Protein AF-A0A369Y1E0-F1 (afdb_monomer)

Structure (mmCIF, N/CA/C/O backbone):
data_AF-A0A369Y1E0-F1
#
_entry.id   AF-A0A369Y1E0-F1
#
loop_
_atom_site.group_PDB
_atom_site.id
_atom_site.type_symbol
_atom_site.label_atom_id
_atom_site.label_alt_id
_atom_site.label_comp_id
_atom_site.label_asym_id
_atom_site.label_entity_id
_atom_site.label_seq_id
_atom_site.pdbx_PDB_ins_code
_atom_site.Cartn_x
_atom_site.Cartn_y
_atom_site.Cartn_z
_atom_site.occupancy
_atom_site.B_iso_or_equiv
_atom_site.auth_seq_id
_atom_site.auth_comp_id
_atom_site.auth_asym_id
_atom_site.auth_atom_id
_atom_site.pdbx_PDB_model_num
ATOM 1 N N . MET A 1 1 ? 5.685 -3.903 4.357 1.00 77.38 1 MET A N 1
ATOM 2 C CA . MET A 1 1 ? 6.477 -2.692 3.995 1.00 77.38 1 MET A CA 1
ATOM 3 C C . MET A 1 1 ? 5.999 -2.152 2.634 1.00 77.38 1 MET A C 1
ATOM 5 O O . MET A 1 1 ? 5.029 -2.660 2.101 1.00 77.38 1 MET A O 1
ATOM 9 N N . LEU A 1 2 ? 6.534 -1.070 2.059 1.00 87.00 2 LEU A N 1
ATOM 10 C CA . LEU A 1 2 ? 6.282 -0.748 0.638 1.00 87.00 2 LEU A CA 1
ATOM 11 C C . LEU A 1 2 ? 7.609 -0.784 -0.111 1.00 87.00 2 LEU A C 1
ATOM 13 O O . LEU A 1 2 ? 8.541 -0.083 0.277 1.00 87.00 2 LEU A O 1
ATOM 17 N N . TYR A 1 3 ? 7.697 -1.575 -1.177 1.00 92.69 3 TYR A N 1
ATOM 18 C CA . TYR A 1 3 ?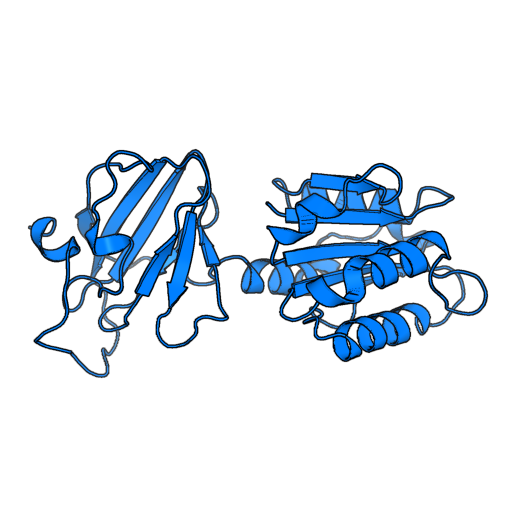 8.912 -1.681 -1.984 1.00 92.69 3 TYR A CA 1
ATOM 19 C C . TYR A 1 3 ? 8.740 -0.987 -3.331 1.00 92.69 3 TYR A C 1
ATOM 21 O O . TYR A 1 3 ? 7.753 -1.197 -4.031 1.00 92.69 3 TYR A O 1
ATOM 29 N N . ILE A 1 4 ? 9.731 -0.175 -3.694 1.00 95.50 4 ILE A N 1
ATOM 30 C CA . ILE A 1 4 ? 9.917 0.400 -5.025 1.00 95.50 4 ILE A CA 1
ATOM 31 C C . ILE A 1 4 ? 11.126 -0.308 -5.637 1.00 95.50 4 ILE A C 1
ATOM 33 O O . ILE A 1 4 ? 12.278 0.061 -5.388 1.00 95.50 4 ILE A O 1
ATOM 37 N N . LEU A 1 5 ? 10.861 -1.351 -6.413 1.00 97.19 5 LEU A N 1
ATOM 38 C CA . LEU A 1 5 ? 11.886 -2.113 -7.111 1.00 97.19 5 LEU A CA 1
ATOM 39 C C . LEU A 1 5 ? 12.050 -1.591 -8.527 1.00 97.19 5 LEU A C 1
ATOM 41 O O . LEU A 1 5 ? 11.070 -1.255 -9.186 1.00 97.19 5 LEU A O 1
ATOM 45 N N . TYR A 1 6 ? 13.280 -1.521 -9.020 1.00 98.00 6 TYR A N 1
ATOM 46 C CA . TYR A 1 6 ? 13.513 -1.044 -10.376 1.00 98.00 6 TYR A CA 1
ATOM 47 C C . TYR A 1 6 ? 14.698 -1.726 -11.055 1.00 98.00 6 TYR A C 1
ATOM 49 O O . TYR A 1 6 ? 15.592 -2.262 -10.403 1.00 98.00 6 TYR A O 1
ATOM 57 N N . TYR A 1 7 ? 14.724 -1.636 -12.381 1.00 97.75 7 TYR A N 1
ATOM 58 C CA . TYR A 1 7 ? 15.916 -1.850 -13.189 1.00 97.75 7 TYR A CA 1
ATOM 59 C C . TYR A 1 7 ? 16.274 -0.576 -13.958 1.00 97.75 7 TYR A C 1
ATOM 61 O O . TYR A 1 7 ? 15.406 0.194 -14.383 1.00 97.75 7 TYR A O 1
ATOM 69 N N . THR A 1 8 ? 17.572 -0.330 -14.120 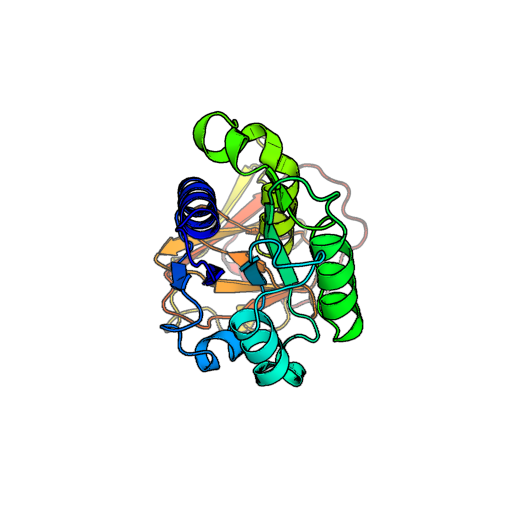1.00 96.31 8 THR A N 1
ATOM 70 C CA . THR A 1 8 ? 18.094 0.800 -14.887 1.00 96.31 8 THR A CA 1
ATOM 71 C C . THR A 1 8 ? 19.491 0.476 -15.403 1.00 96.31 8 THR A C 1
ATOM 73 O O . THR A 1 8 ? 20.300 -0.095 -14.677 1.00 96.31 8 THR A O 1
ATOM 76 N N . GLU A 1 9 ? 19.806 0.926 -16.615 1.00 91.88 9 GLU A N 1
ATOM 77 C CA . GLU A 1 9 ? 21.186 0.936 -17.120 1.00 91.88 9 GLU A CA 1
ATOM 78 C C . GLU A 1 9 ? 21.842 2.312 -16.951 1.00 91.88 9 GLU A C 1
ATOM 80 O O . GLU A 1 9 ? 22.990 2.426 -16.532 1.00 91.88 9 GLU A O 1
ATOM 85 N N . THR A 1 10 ? 21.111 3.390 -17.261 1.00 91.62 10 THR A N 1
ATOM 86 C CA . THR A 1 10 ? 21.661 4.760 -17.320 1.00 91.62 10 THR A CA 1
ATOM 87 C C . THR A 1 10 ? 21.208 5.657 -16.161 1.00 91.62 10 THR A C 1
ATOM 89 O O . THR A 1 10 ? 21.382 6.878 -16.206 1.00 91.62 10 THR A O 1
ATOM 92 N N . GLY A 1 11 ? 20.555 5.082 -15.148 1.00 93.88 11 GLY A N 1
ATOM 93 C CA . GLY A 1 11 ? 20.116 5.788 -13.936 1.00 93.88 11 GLY A CA 1
ATOM 94 C C . GLY A 1 11 ? 18.813 6.595 -14.054 1.00 93.88 11 GLY A C 1
ATOM 95 O O . GLY A 1 11 ? 18.401 7.218 -13.085 1.00 93.88 11 GLY A O 1
ATOM 96 N N . ASN A 1 12 ? 18.124 6.605 -15.199 1.00 93.25 12 ASN A N 1
ATOM 97 C CA . ASN A 1 12 ? 16.895 7.404 -15.350 1.00 93.25 12 ASN A CA 1
ATOM 98 C C . ASN A 1 12 ? 15.734 6.856 -14.511 1.00 93.25 12 ASN A C 1
ATOM 100 O O . ASN A 1 12 ? 15.125 7.603 -13.748 1.00 93.25 12 ASN A O 1
ATOM 104 N N . THR A 1 13 ? 15.468 5.552 -14.600 1.00 95.00 13 THR A N 1
ATOM 105 C CA . THR A 1 13 ? 14.429 4.892 -13.797 1.00 95.00 13 THR A CA 1
ATOM 106 C C . THR A 1 13 ? 14.752 4.949 -12.303 1.00 95.00 13 THR A C 1
ATOM 108 O O . THR A 1 13 ? 13.860 5.191 -11.499 1.00 95.00 13 THR A O 1
ATOM 111 N N . GLU A 1 14 ? 16.026 4.831 -11.920 1.00 96.25 14 GLU A N 1
ATOM 112 C CA . GLU A 1 14 ? 16.465 5.009 -10.526 1.00 96.25 14 GLU A CA 1
ATOM 113 C C . GLU A 1 14 ? 16.135 6.404 -9.989 1.00 96.25 14 GLU A C 1
ATOM 115 O O . GLU A 1 14 ? 15.566 6.528 -8.907 1.00 96.25 14 GLU A O 1
ATOM 120 N N . ARG A 1 15 ? 16.434 7.465 -10.751 1.00 93.94 15 ARG A N 1
ATOM 121 C CA . ARG A 1 15 ? 16.072 8.836 -10.355 1.00 93.94 15 ARG A CA 1
ATOM 122 C C . ARG A 1 15 ? 14.572 8.966 -10.122 1.00 93.94 15 ARG A C 1
ATOM 124 O O . ARG A 1 15 ? 14.163 9.582 -9.142 1.00 93.94 15 ARG A O 1
ATOM 131 N N . VAL A 1 16 ? 13.752 8.362 -10.983 1.00 93.12 16 VAL A N 1
ATOM 132 C CA . VAL A 1 16 ? 12.300 8.319 -10.776 1.00 93.12 16 VAL A CA 1
ATOM 133 C C . VAL A 1 16 ? 11.947 7.564 -9.491 1.00 93.12 16 VAL A C 1
ATOM 135 O O . VAL A 1 16 ? 11.171 8.083 -8.696 1.00 93.12 16 VAL A O 1
ATOM 138 N N . ALA A 1 17 ? 12.535 6.390 -9.246 1.00 94.50 17 ALA A N 1
ATOM 139 C CA . ALA A 1 17 ? 12.295 5.597 -8.038 1.00 94.50 17 ALA A CA 1
ATOM 140 C C . ALA A 1 17 ? 12.586 6.400 -6.758 1.00 94.50 17 ALA A C 1
ATOM 142 O O . ALA A 1 17 ? 11.788 6.414 -5.820 1.00 94.50 17 ALA A O 1
ATOM 143 N N . LEU A 1 18 ? 13.707 7.127 -6.743 1.00 92.44 18 LEU A N 1
ATOM 144 C CA . LEU A 1 18 ? 14.094 7.996 -5.632 1.00 92.44 18 LEU A CA 1
ATOM 145 C C . LEU A 1 18 ? 13.118 9.164 -5.449 1.00 92.44 18 LEU A C 1
ATOM 147 O O . LEU A 1 18 ? 12.751 9.470 -4.318 1.00 92.44 18 LEU A O 1
ATOM 151 N N . LYS A 1 19 ? 12.626 9.760 -6.540 1.00 89.50 19 LYS A N 1
ATOM 152 C CA . LYS A 1 19 ? 11.570 10.780 -6.481 1.00 89.50 19 LYS A CA 1
ATOM 153 C C . LYS A 1 19 ? 10.265 10.221 -5.901 1.00 89.50 19 LYS A C 1
ATOM 155 O O . LYS A 1 19 ? 9.658 10.846 -5.036 1.00 89.50 19 LYS A O 1
ATOM 160 N N . LEU A 1 20 ? 9.843 9.022 -6.310 1.00 89.81 20 LEU A N 1
ATOM 161 C CA . LEU A 1 20 ? 8.664 8.364 -5.728 1.00 89.81 20 LEU A CA 1
ATOM 162 C C . LEU A 1 20 ? 8.843 8.130 -4.216 1.00 89.81 20 LEU A C 1
ATOM 164 O O . LEU A 1 20 ? 7.921 8.398 -3.444 1.00 89.81 20 LEU A O 1
ATOM 168 N N . LYS A 1 21 ? 10.043 7.726 -3.776 1.00 90.06 21 LYS A N 1
ATOM 169 C CA . LYS A 1 21 ? 10.388 7.555 -2.354 1.00 90.06 21 LYS A CA 1
ATOM 170 C C . LYS A 1 21 ? 10.266 8.841 -1.537 1.00 90.06 21 LYS A C 1
ATOM 172 O O . LYS A 1 21 ? 9.841 8.786 -0.388 1.00 90.06 21 LYS A O 1
ATOM 177 N N . GLU A 1 22 ? 10.606 10.004 -2.096 1.00 86.88 22 GLU A N 1
ATOM 178 C CA . GLU A 1 22 ? 10.450 11.283 -1.381 1.00 86.88 22 GLU A CA 1
ATOM 179 C C . GLU A 1 22 ? 8.993 11.531 -0.958 1.00 86.88 22 GLU A C 1
ATOM 181 O O . GLU A 1 22 ? 8.735 12.090 0.115 1.00 86.88 22 GLU A O 1
ATOM 186 N N . ARG A 1 23 ? 8.034 11.076 -1.776 1.00 83.12 23 ARG A N 1
ATOM 187 C CA . ARG A 1 23 ? 6.605 11.139 -1.459 1.00 83.12 23 ARG A CA 1
ATOM 188 C C . ARG A 1 23 ? 6.166 9.988 -0.556 1.00 83.12 23 ARG A C 1
ATOM 190 O O . ARG A 1 23 ? 5.440 10.224 0.410 1.00 83.12 23 ARG A O 1
ATOM 197 N N . LEU A 1 24 ? 6.632 8.779 -0.854 1.00 84.62 24 LEU A N 1
ATOM 198 C CA . LEU A 1 24 ? 6.352 7.533 -0.142 1.00 84.62 24 LEU A CA 1
ATOM 199 C C . LEU A 1 24 ? 7.440 7.280 0.908 1.00 84.62 24 LEU A C 1
ATOM 201 O O . LEU A 1 24 ? 8.206 6.331 0.801 1.00 84.62 24 LEU A O 1
ATOM 205 N N . LYS A 1 25 ? 7.551 8.169 1.901 1.00 74.69 25 LYS A N 1
ATOM 206 C CA . LYS A 1 25 ? 8.715 8.277 2.807 1.00 74.69 25 LYS A CA 1
ATOM 207 C C . LYS A 1 25 ? 9.170 6.972 3.474 1.00 74.69 25 LYS A C 1
ATOM 209 O O . LYS A 1 25 ? 10.341 6.857 3.826 1.00 74.69 25 LYS A O 1
ATOM 214 N N . THR A 1 26 ? 8.256 6.031 3.688 1.00 79.56 26 THR A N 1
ATOM 215 C CA . THR A 1 26 ? 8.511 4.728 4.319 1.00 79.56 26 THR A CA 1
ATOM 216 C C . THR A 1 26 ? 8.917 3.642 3.323 1.00 79.56 26 THR A C 1
ATOM 218 O O . THR A 1 26 ? 9.299 2.559 3.745 1.00 79.56 26 THR A O 1
ATOM 221 N N . ALA A 1 27 ? 8.879 3.913 2.018 1.00 88.25 27 ALA A N 1
ATOM 222 C CA . ALA A 1 27 ? 9.183 2.925 1.000 1.00 88.25 27 ALA A CA 1
ATOM 223 C C . ALA A 1 27 ? 10.679 2.588 0.931 1.00 88.25 27 ALA A C 1
ATOM 225 O O . ALA A 1 27 ? 11.561 3.458 0.983 1.00 88.25 27 ALA A O 1
ATOM 226 N N . VAL A 1 28 ? 10.964 1.305 0.737 1.00 91.81 28 VAL A N 1
ATOM 227 C CA . VAL A 1 28 ? 12.302 0.783 0.471 1.00 91.81 28 VAL A CA 1
ATOM 228 C C . VAL A 1 28 ? 12.524 0.781 -1.037 1.00 91.81 28 VAL A C 1
ATOM 230 O O . VAL A 1 28 ? 11.754 0.193 -1.786 1.00 91.81 28 VAL A O 1
ATOM 233 N N . VAL A 1 29 ? 13.586 1.449 -1.488 1.00 96.12 29 VAL A N 1
ATOM 234 C CA . VAL A 1 29 ? 13.986 1.474 -2.902 1.00 96.12 29 VAL A CA 1
ATOM 235 C C . VAL A 1 29 ? 15.144 0.507 -3.094 1.00 96.12 29 VAL A C 1
ATOM 237 O O . VAL A 1 29 ? 16.141 0.628 -2.382 1.00 96.12 29 VAL A O 1
ATOM 240 N N . ALA A 1 30 ? 15.032 -0.403 -4.059 1.00 97.00 30 ALA A N 1
ATOM 241 C CA . ALA A 1 30 ? 16.094 -1.350 -4.390 1.00 97.00 30 ALA A CA 1
ATOM 242 C C . ALA A 1 30 ? 16.154 -1.638 -5.896 1.00 97.00 30 ALA A C 1
ATOM 244 O O . ALA A 1 30 ? 15.140 -1.602 -6.594 1.00 97.00 30 ALA A O 1
ATOM 245 N N . ASN A 1 31 ? 17.355 -1.932 -6.393 1.00 97.50 31 ASN A N 1
ATOM 246 C CA . ASN A 1 31 ? 17.519 -2.481 -7.732 1.00 97.50 31 ASN A CA 1
ATOM 247 C C . ASN A 1 31 ? 17.183 -3.979 -7.700 1.00 97.50 31 ASN A C 1
ATOM 249 O O . ASN A 1 31 ? 17.622 -4.675 -6.786 1.00 97.50 31 ASN A O 1
ATOM 253 N N . ILE A 1 32 ? 16.442 -4.484 -8.690 1.00 96.44 32 ILE A N 1
ATOM 254 C CA . ILE A 1 32 ? 16.038 -5.901 -8.747 1.00 96.44 32 ILE A CA 1
ATOM 255 C C . ILE A 1 32 ? 17.225 -6.876 -8.754 1.00 96.44 32 ILE A C 1
ATOM 257 O O . ILE A 1 32 ? 17.080 -8.008 -8.305 1.00 96.44 32 ILE A O 1
ATOM 261 N N . ASN A 1 33 ? 18.397 -6.449 -9.235 1.00 94.44 33 ASN A N 1
ATOM 262 C CA . ASN A 1 33 ? 19.596 -7.290 -9.268 1.00 94.44 33 ASN A CA 1
ATOM 263 C C . ASN A 1 33 ? 20.214 -7.509 -7.882 1.00 94.44 33 ASN A C 1
ATOM 265 O O . ASN A 1 33 ? 20.904 -8.506 -7.677 1.00 94.44 33 ASN A O 1
ATOM 269 N N . ASP A 1 34 ? 19.952 -6.598 -6.947 1.00 92.62 34 ASP A N 1
ATOM 270 C CA . ASP A 1 34 ? 20.499 -6.614 -5.589 1.00 92.62 34 ASP A CA 1
ATOM 271 C C . ASP A 1 34 ? 19.421 -6.953 -4.542 1.00 92.62 34 ASP A C 1
ATOM 273 O O . ASP A 1 34 ? 19.647 -6.807 -3.340 1.00 92.62 34 ASP A O 1
ATOM 277 N N . PHE A 1 35 ? 18.231 -7.370 -4.988 1.00 91.75 35 PHE A N 1
ATOM 278 C CA . PHE A 1 35 ? 17.069 -7.604 -4.138 1.00 91.75 35 PHE A CA 1
ATOM 279 C C . PHE A 1 35 ? 16.771 -9.098 -3.984 1.00 91.75 35 PHE A C 1
ATOM 281 O O . PHE A 1 35 ? 16.737 -9.844 -4.964 1.00 91.75 35 PHE A O 1
ATOM 288 N N . ASP A 1 36 ? 16.510 -9.526 -2.750 1.00 90.56 36 ASP A N 1
ATOM 289 C CA . ASP A 1 36 ? 16.041 -10.879 -2.465 1.00 90.56 36 ASP A CA 1
ATOM 290 C C . ASP A 1 36 ? 14.531 -10.974 -2.718 1.00 90.56 36 ASP A C 1
ATOM 292 O O . ASP A 1 36 ? 13.721 -10.473 -1.937 1.00 90.56 36 ASP A O 1
ATOM 296 N N . SER A 1 37 ? 14.149 -11.609 -3.829 1.00 86.50 37 SER A N 1
ATOM 297 C CA . SER A 1 37 ? 12.748 -11.742 -4.234 1.00 86.50 37 SER A CA 1
ATOM 298 C C . SER A 1 37 ? 11.896 -12.534 -3.244 1.00 86.50 37 SER A C 1
ATOM 300 O O . SER A 1 37 ? 10.682 -12.364 -3.262 1.00 86.50 37 SER A O 1
ATOM 302 N N . ASP A 1 38 ? 12.491 -13.356 -2.368 1.00 87.25 38 ASP A N 1
ATOM 303 C CA . ASP A 1 38 ? 11.725 -14.104 -1.364 1.00 87.25 38 ASP A CA 1
ATOM 304 C C . ASP A 1 38 ? 10.989 -13.181 -0.378 1.00 87.25 38 ASP A C 1
ATOM 306 O O . ASP A 1 38 ? 9.948 -13.567 0.152 1.00 87.25 38 ASP A O 1
ATOM 310 N N . ILE A 1 39 ? 11.461 -11.941 -0.197 1.00 86.12 39 ILE A N 1
ATOM 311 C CA . ILE A 1 39 ? 10.797 -10.914 0.623 1.00 86.12 39 ILE A CA 1
ATOM 312 C C . ILE A 1 39 ? 9.400 -10.569 0.075 1.00 86.12 39 ILE A C 1
ATOM 314 O O . ILE A 1 39 ? 8.507 -10.197 0.830 1.00 86.12 39 ILE A O 1
ATOM 318 N N . LEU A 1 40 ? 9.167 -10.718 -1.235 1.00 85.25 40 LEU A N 1
ATOM 319 C CA . LEU A 1 40 ? 7.899 -10.327 -1.866 1.00 85.25 40 LEU A CA 1
ATOM 320 C C . LEU A 1 40 ? 6.722 -11.222 -1.489 1.00 85.25 40 LEU A C 1
ATOM 322 O O . LEU A 1 40 ? 5.571 -10.820 -1.667 1.00 85.25 40 LEU A O 1
ATOM 326 N N . LYS A 1 41 ? 6.979 -12.405 -0.929 1.00 83.56 41 LYS A N 1
ATOM 327 C CA . LYS A 1 41 ? 5.936 -13.318 -0.441 1.00 83.56 41 LYS A CA 1
ATOM 328 C C . LYS A 1 41 ? 5.069 -12.691 0.645 1.00 83.56 41 LYS A C 1
ATOM 330 O O . LYS A 1 41 ? 3.899 -13.036 0.744 1.00 83.56 41 LYS A O 1
ATOM 335 N N . GLU A 1 42 ? 5.634 -11.763 1.409 1.00 82.12 42 GLU A N 1
ATOM 336 C CA . GLU A 1 42 ? 4.979 -11.094 2.537 1.00 82.12 42 GLU A CA 1
ATOM 337 C C . GLU A 1 42 ? 4.365 -9.740 2.145 1.00 82.12 42 GLU A C 1
ATOM 339 O O . GLU A 1 42 ? 3.801 -9.048 2.985 1.00 82.12 42 GLU A O 1
ATOM 344 N N . GLU A 1 43 ? 4.481 -9.334 0.875 1.00 84.88 43 GLU A N 1
ATOM 345 C CA . GLU A 1 43 ? 4.139 -7.979 0.440 1.00 84.88 43 GLU A CA 1
ATOM 346 C C . GLU A 1 43 ? 3.021 -7.963 -0.599 1.00 84.88 43 GLU A C 1
ATOM 348 O O . GLU A 1 43 ? 3.221 -8.317 -1.763 1.00 84.88 43 GLU A O 1
ATOM 353 N N . ASP A 1 44 ? 1.844 -7.486 -0.206 1.00 85.25 44 ASP A N 1
ATOM 354 C CA . ASP A 1 44 ? 0.669 -7.434 -1.085 1.00 85.25 44 ASP A CA 1
ATOM 355 C C . ASP A 1 44 ? 0.687 -6.258 -2.065 1.00 85.25 44 ASP A C 1
ATOM 357 O O . ASP A 1 44 ? -0.019 -6.272 -3.068 1.00 85.25 44 ASP A O 1
ATOM 361 N N . THR A 1 45 ? 1.486 -5.222 -1.794 1.00 88.81 45 THR A N 1
ATOM 362 C CA . THR A 1 45 ? 1.579 -4.019 -2.634 1.00 88.81 45 THR A CA 1
ATOM 363 C C . THR A 1 45 ? 3.026 -3.696 -2.966 1.00 88.81 45 THR A C 1
ATOM 365 O O . THR A 1 45 ? 3.846 -3.490 -2.069 1.00 88.81 45 THR A O 1
ATOM 368 N N . LEU A 1 46 ? 3.327 -3.587 -4.259 1.00 92.25 46 LEU A N 1
ATOM 369 C CA . LEU A 1 46 ? 4.669 -3.330 -4.776 1.00 92.25 46 LEU A CA 1
ATOM 370 C C . LEU A 1 46 ? 4.641 -2.247 -5.851 1.00 92.25 46 LEU A C 1
ATOM 372 O O . LEU A 1 46 ? 3.653 -2.063 -6.555 1.00 92.25 46 LEU A O 1
ATOM 376 N N . ILE A 1 47 ? 5.756 -1.543 -6.010 1.00 95.44 47 ILE A N 1
ATOM 377 C CA . ILE A 1 47 ? 5.979 -0.624 -7.122 1.00 95.44 47 ILE A CA 1
ATOM 378 C C . ILE A 1 47 ? 7.153 -1.156 -7.947 1.00 95.44 47 ILE A C 1
ATOM 380 O O . ILE A 1 47 ? 8.233 -1.369 -7.399 1.00 95.44 47 ILE A O 1
ATOM 384 N N . LEU A 1 48 ? 6.963 -1.349 -9.255 1.00 97.06 48 LEU A N 1
ATOM 385 C CA . LEU A 1 48 ? 7.981 -1.855 -10.178 1.00 97.06 48 LEU A CA 1
ATOM 386 C C . LEU A 1 48 ? 8.341 -0.817 -11.244 1.00 97.06 48 LEU A C 1
ATOM 388 O O . LEU A 1 48 ? 7.471 -0.204 -11.861 1.00 97.06 48 LEU A O 1
ATOM 392 N N . GLY A 1 49 ? 9.640 -0.649 -11.478 1.00 97.69 49 GLY A N 1
ATOM 393 C CA . GLY A 1 49 ? 10.203 0.362 -12.363 1.00 97.69 49 GLY A CA 1
ATOM 394 C C . GLY A 1 49 ? 11.061 -0.209 -13.481 1.00 97.69 49 GLY A C 1
ATOM 395 O O . GLY A 1 49 ? 12.100 -0.801 -13.202 1.00 97.69 49 GLY A O 1
ATOM 396 N N . CYS A 1 50 ? 10.715 0.036 -14.743 1.00 97.69 50 CYS A N 1
ATOM 397 C CA . CYS A 1 50 ? 11.586 -0.303 -15.873 1.00 97.69 50 CYS A CA 1
ATOM 398 C C . CYS A 1 50 ? 11.434 0.698 -17.021 1.00 97.69 50 CYS A C 1
ATOM 400 O O . CYS A 1 50 ? 10.335 1.163 -17.320 1.00 97.69 50 CYS A O 1
ATOM 402 N N . ALA A 1 51 ? 12.554 1.069 -17.644 1.00 96.31 51 ALA A N 1
ATOM 403 C CA . ALA A 1 51 ? 12.531 1.920 -18.829 1.00 96.31 51 ALA A CA 1
ATOM 404 C C . ALA A 1 51 ? 12.023 1.151 -20.058 1.00 96.31 51 ALA A C 1
ATOM 406 O O . ALA A 1 51 ? 12.034 -0.075 -20.069 1.00 96.31 51 ALA A O 1
ATOM 407 N N . ALA A 1 52 ? 11.628 1.881 -21.100 1.00 95.88 52 ALA A N 1
ATOM 408 C CA . ALA A 1 52 ? 11.422 1.295 -22.420 1.00 95.88 52 ALA A CA 1
ATOM 409 C C . ALA A 1 52 ? 12.775 0.902 -23.038 1.00 95.88 52 ALA A C 1
ATOM 411 O O . ALA A 1 52 ? 13.686 1.736 -23.107 1.00 95.88 52 ALA A O 1
ATOM 412 N N . TYR A 1 53 ? 12.889 -0.333 -23.519 1.00 91.88 53 TYR A N 1
ATOM 413 C CA . TYR A 1 53 ? 14.059 -0.857 -24.221 1.00 91.88 53 TYR A CA 1
ATOM 414 C C . TYR A 1 53 ? 13.715 -1.213 -25.665 1.00 91.88 53 TYR A C 1
ATOM 416 O O . TYR A 1 53 ? 12.631 -1.713 -25.952 1.00 91.88 53 TYR A O 1
ATOM 424 N N . GLY A 1 54 ? 14.666 -0.966 -26.573 1.00 87.94 54 GLY A N 1
ATOM 425 C CA . GLY A 1 54 ? 14.566 -1.377 -27.973 1.00 87.94 54 GLY A CA 1
ATOM 426 C C . GLY A 1 54 ? 13.278 -0.903 -28.649 1.00 87.94 54 GLY A C 1
ATOM 427 O O . GLY A 1 54 ? 13.068 0.299 -28.806 1.00 87.94 54 GLY A O 1
ATOM 428 N N . ASP A 1 55 ? 12.452 -1.867 -29.056 1.00 90.50 55 ASP A N 1
ATOM 429 C CA . ASP A 1 55 ? 11.186 -1.669 -29.771 1.00 90.50 55 ASP A CA 1
ATOM 430 C C . ASP A 1 55 ? 9.976 -1.748 -28.819 1.00 90.50 55 ASP A C 1
ATOM 432 O O . ASP A 1 55 ? 9.075 -2.578 -28.973 1.00 90.50 55 ASP A O 1
ATOM 436 N N . GLU A 1 56 ? 9.977 -0.876 -27.804 1.00 93.62 56 GLU A N 1
ATOM 437 C CA . GLU A 1 56 ? 8.908 -0.783 -26.798 1.00 93.62 56 GLU A CA 1
ATOM 438 C C . GLU A 1 56 ? 8.737 -2.081 -25.979 1.00 93.62 56 GLU A C 1
ATOM 440 O O . GLU A 1 56 ? 7.636 -2.627 -25.842 1.00 93.62 56 GLU A O 1
ATOM 445 N N . GLU A 1 57 ? 9.847 -2.575 -25.421 1.00 94.56 57 GLU A N 1
ATOM 446 C CA . GLU A 1 57 ? 9.919 -3.775 -24.575 1.00 94.56 57 GLU A CA 1
ATOM 447 C C . GLU A 1 57 ? 10.497 -3.472 -23.179 1.00 94.56 57 GLU A C 1
ATOM 449 O O . GLU A 1 57 ? 11.039 -2.390 -22.926 1.00 94.56 57 GLU A O 1
ATOM 454 N N . LEU A 1 58 ? 10.376 -4.430 -22.255 1.00 95.75 58 LEU A N 1
ATOM 455 C CA . LEU A 1 58 ? 11.085 -4.403 -20.973 1.00 95.75 58 LEU A CA 1
ATOM 456 C C . LEU A 1 58 ? 12.546 -4.833 -21.147 1.00 95.75 58 LEU A C 1
ATOM 458 O O . LEU A 1 58 ? 12.915 -5.486 -22.122 1.00 95.75 58 LEU A O 1
ATOM 462 N N . SER A 1 59 ? 13.389 -4.505 -20.167 1.00 95.50 59 SER A N 1
ATOM 463 C CA . SER A 1 59 ? 14.718 -5.111 -20.089 1.00 95.50 59 SER A CA 1
ATOM 464 C C . SER A 1 59 ? 14.627 -6.611 -19.813 1.00 95.50 59 SER A C 1
ATOM 466 O O . SER A 1 59 ? 13.719 -7.078 -19.120 1.00 95.50 59 SER A O 1
ATOM 468 N N . ALA A 1 60 ? 15.623 -7.363 -20.283 1.00 95.12 60 ALA A N 1
ATOM 469 C CA . ALA A 1 60 ? 15.715 -8.797 -20.028 1.00 95.12 60 ALA A CA 1
ATOM 470 C C . ALA A 1 60 ? 15.754 -9.115 -18.522 1.00 95.12 60 ALA A C 1
ATOM 472 O O . ALA A 1 60 ? 15.186 -10.107 -18.078 1.00 95.12 60 ALA A O 1
ATOM 473 N N . GLU A 1 61 ? 16.391 -8.267 -17.718 1.00 95.69 61 GLU A N 1
ATOM 474 C CA . GLU A 1 61 ? 16.472 -8.412 -16.268 1.00 95.69 61 GLU A CA 1
ATOM 475 C C . GLU A 1 61 ? 15.105 -8.263 -15.605 1.00 95.69 61 GLU A C 1
ATOM 477 O O . GLU A 1 61 ? 14.771 -9.056 -14.725 1.00 95.69 61 GLU A O 1
ATOM 482 N N . MET A 1 62 ? 14.298 -7.290 -16.044 1.00 96.12 62 MET A N 1
ATOM 483 C CA . MET A 1 62 ? 12.943 -7.115 -15.525 1.00 96.12 62 MET A CA 1
ATOM 484 C C . MET A 1 62 ? 12.029 -8.259 -15.969 1.00 96.12 62 MET A C 1
ATOM 486 O O . MET A 1 62 ? 11.268 -8.773 -15.154 1.00 96.12 62 MET A O 1
ATOM 490 N N . GLU A 1 63 ? 12.141 -8.708 -17.221 1.00 94.75 63 GLU A N 1
ATOM 491 C CA . GLU A 1 63 ? 11.411 -9.883 -17.715 1.00 94.75 63 GLU A CA 1
ATOM 492 C C . GLU A 1 63 ? 11.717 -11.122 -16.864 1.00 94.75 63 GLU A C 1
ATOM 494 O O . GLU A 1 63 ? 10.806 -11.760 -16.339 1.00 94.75 63 GLU A O 1
ATOM 499 N N . ILE A 1 64 ? 13.004 -11.410 -16.633 1.00 92.88 64 ILE A N 1
ATOM 500 C CA . ILE A 1 64 ? 13.445 -12.533 -15.795 1.00 92.88 64 ILE A CA 1
ATOM 501 C C . ILE A 1 64 ? 12.931 -12.387 -14.361 1.00 92.88 64 ILE A C 1
ATOM 503 O O . ILE A 1 64 ? 12.546 -13.381 -13.747 1.00 92.88 64 ILE A O 1
ATOM 507 N N . PHE A 1 65 ? 12.951 -11.177 -13.803 1.00 93.19 65 PHE A N 1
ATOM 508 C CA . PHE A 1 65 ? 12.460 -10.925 -12.452 1.00 93.19 65 PHE A CA 1
ATOM 509 C C . PHE A 1 65 ? 10.956 -11.200 -12.331 1.00 93.19 65 PHE A C 1
ATOM 511 O O . PHE A 1 65 ? 10.542 -11.909 -11.416 1.00 93.19 65 PHE A O 1
ATOM 518 N N . VAL A 1 66 ? 10.151 -10.720 -13.283 1.00 92.06 66 VAL A N 1
ATOM 519 C CA . VAL A 1 66 ? 8.704 -10.981 -13.326 1.00 92.06 66 VAL A CA 1
ATOM 520 C C . VAL A 1 66 ? 8.418 -12.473 -13.493 1.00 92.06 66 VAL A C 1
ATOM 522 O O . VAL A 1 66 ? 7.625 -13.038 -12.738 1.00 92.06 66 VAL A O 1
ATOM 525 N N . ASP A 1 67 ? 9.102 -13.132 -14.429 1.00 89.00 67 ASP A N 1
ATOM 526 C CA . ASP A 1 67 ? 8.868 -14.541 -14.752 1.00 89.00 67 ASP A CA 1
ATOM 527 C C . ASP A 1 67 ? 9.278 -15.484 -13.610 1.00 89.00 67 ASP A C 1
ATOM 529 O O . ASP A 1 67 ? 8.618 -16.499 -13.374 1.00 89.00 67 ASP A O 1
ATOM 533 N N . LYS A 1 68 ? 10.332 -15.147 -12.852 1.00 83.00 68 LYS A N 1
ATOM 534 C CA . LYS A 1 68 ? 10.746 -15.907 -11.658 1.00 83.00 68 LYS A CA 1
ATOM 535 C C . LYS A 1 68 ? 9.659 -15.966 -10.584 1.00 83.00 68 LYS A C 1
ATOM 537 O O . LYS A 1 68 ? 9.613 -16.936 -9.833 1.00 83.00 68 LYS A O 1
ATOM 542 N N . ILE A 1 69 ? 8.799 -14.952 -10.524 1.00 75.69 69 ILE A N 1
ATOM 543 C CA . ILE A 1 69 ? 7.837 -14.722 -9.439 1.00 75.69 69 ILE A CA 1
ATOM 544 C C . ILE A 1 69 ? 6.403 -15.048 -9.900 1.00 75.69 69 ILE A C 1
ATOM 546 O O . ILE A 1 69 ? 5.445 -14.800 -9.184 1.00 75.69 69 ILE A O 1
ATOM 550 N N . ASN A 1 70 ? 6.229 -15.661 -11.081 1.00 67.06 70 ASN A N 1
ATOM 551 C CA . ASN A 1 70 ? 4.940 -15.754 -11.782 1.00 67.06 70 ASN A CA 1
ATOM 552 C C . ASN A 1 70 ? 3.732 -16.184 -10.909 1.00 67.06 70 ASN A C 1
ATOM 554 O O . ASN A 1 70 ? 2.630 -15.676 -11.078 1.00 67.06 70 ASN A O 1
ATOM 558 N N . TYR A 1 71 ? 3.930 -17.093 -9.949 1.00 68.69 71 TYR A N 1
ATOM 559 C CA . TYR A 1 71 ? 2.854 -17.587 -9.078 1.00 68.69 71 TYR A CA 1
ATOM 560 C C . TYR A 1 71 ? 2.479 -16.657 -7.918 1.00 68.69 71 TYR A C 1
ATOM 562 O O . TYR A 1 71 ? 1.410 -16.827 -7.338 1.00 68.69 71 TYR A O 1
ATOM 570 N N . GLU A 1 72 ? 3.334 -15.702 -7.565 1.00 78.94 72 GLU A N 1
ATOM 571 C CA . GLU A 1 72 ? 3.122 -14.815 -6.418 1.00 78.94 72 GLU A CA 1
ATOM 572 C C . GLU A 1 72 ? 2.407 -13.521 -6.814 1.00 78.94 72 GLU A C 1
ATOM 574 O O . GLU A 1 72 ? 1.924 -12.817 -5.939 1.00 78.94 72 GLU A O 1
ATOM 579 N N . TRP A 1 73 ? 2.291 -13.197 -8.106 1.00 88.44 73 TRP A N 1
ATOM 580 C CA . TRP A 1 73 ? 1.642 -11.958 -8.555 1.00 88.44 73 TRP A CA 1
ATOM 581 C C . TRP A 1 73 ? 0.126 -11.953 -8.383 1.00 88.44 73 TRP A C 1
ATOM 583 O O . TRP A 1 73 ? -0.469 -10.880 -8.309 1.00 88.44 73 TRP A O 1
ATOM 593 N N . ASN A 1 74 ? -0.501 -13.128 -8.314 1.00 87.06 74 ASN A N 1
ATOM 594 C CA . ASN A 1 74 ? -1.949 -13.229 -8.219 1.00 87.06 74 ASN A CA 1
ATOM 595 C C . ASN A 1 74 ? -2.466 -12.557 -6.939 1.00 87.06 74 ASN A C 1
ATOM 597 O O . ASN A 1 74 ? -2.083 -12.933 -5.834 1.00 87.06 74 ASN A O 1
ATOM 601 N N . GLY A 1 75 ? -3.342 -11.567 -7.099 1.00 83.81 75 GLY A N 1
ATOM 602 C CA . GLY A 1 75 ? -3.893 -10.773 -6.005 1.00 83.81 75 GLY A CA 1
ATOM 603 C C . GLY A 1 75 ? -2.999 -9.623 -5.534 1.00 83.81 75 GLY A C 1
ATOM 604 O O . GLY A 1 75 ? -3.511 -8.744 -4.844 1.00 83.81 75 GLY A O 1
ATOM 605 N N . LYS A 1 76 ? -1.718 -9.566 -5.938 1.00 88.44 76 LYS A N 1
ATOM 606 C CA . LYS A 1 76 ? -0.830 -8.449 -5.586 1.00 88.44 76 LYS A CA 1
ATOM 607 C C . LYS A 1 76 ? -1.230 -7.178 -6.320 1.00 88.44 76 LYS A C 1
ATOM 609 O O . LYS A 1 76 ? -1.509 -7.186 -7.518 1.00 88.44 76 LYS A O 1
ATOM 614 N N . THR A 1 77 ? -1.161 -6.067 -5.608 1.00 89.88 77 THR A N 1
ATOM 615 C CA . THR A 1 77 ? -1.328 -4.722 -6.147 1.00 89.88 77 THR A CA 1
ATOM 616 C C . THR A 1 77 ? 0.001 -4.186 -6.666 1.00 89.88 77 THR A C 1
ATOM 618 O O . THR A 1 77 ? 1.002 -4.196 -5.944 1.00 89.88 77 THR A O 1
ATOM 621 N N . LEU A 1 78 ? 0.013 -3.655 -7.891 1.00 93.25 78 LEU A N 1
ATOM 622 C CA . LEU A 1 78 ? 1.222 -3.151 -8.539 1.00 93.25 78 LEU A CA 1
ATOM 623 C C . LEU A 1 78 ? 1.096 -1.708 -9.013 1.00 93.25 78 LEU A C 1
ATOM 625 O O . LEU A 1 78 ? 0.262 -1.382 -9.851 1.00 93.25 78 LEU A O 1
ATOM 629 N N . GLY A 1 79 ? 2.018 -0.858 -8.570 1.00 94.94 79 GLY A N 1
ATOM 630 C CA . GLY A 1 79 ? 2.327 0.399 -9.242 1.00 94.94 79 GLY A CA 1
ATOM 631 C C . GLY A 1 79 ? 3.433 0.208 -10.269 1.00 94.94 79 GLY A C 1
ATOM 632 O O . GLY A 1 79 ? 4.576 -0.027 -9.897 1.00 94.94 79 GLY A O 1
ATOM 633 N N . LEU A 1 80 ? 3.135 0.345 -11.558 1.00 96.69 80 LEU A N 1
ATOM 634 C CA . LEU A 1 80 ? 4.169 0.306 -12.596 1.00 96.69 80 LEU A CA 1
ATOM 635 C C . LEU A 1 80 ? 4.664 1.716 -12.922 1.00 96.69 80 LEU A C 1
ATOM 637 O O . LEU A 1 80 ? 3.871 2.655 -12.991 1.00 96.69 80 LEU A O 1
ATOM 641 N N . PHE A 1 81 ? 5.965 1.881 -13.150 1.00 96.06 81 PHE A N 1
ATOM 642 C CA . PHE A 1 81 ? 6.534 3.138 -13.632 1.00 96.06 81 PHE A CA 1
ATOM 643 C C . PHE A 1 81 ? 7.721 2.917 -14.571 1.00 96.06 81 PHE A C 1
ATOM 645 O O . PHE A 1 81 ? 8.369 1.873 -14.568 1.00 96.06 81 PHE A O 1
ATOM 652 N N . GLY A 1 82 ? 8.036 3.913 -15.393 1.00 94.62 82 GLY A N 1
ATOM 653 C CA . GLY A 1 82 ? 9.135 3.783 -16.337 1.00 94.62 82 GLY A CA 1
ATOM 654 C C . GLY A 1 82 ? 9.499 5.071 -17.044 1.00 94.62 82 GLY A C 1
ATOM 655 O O . GLY A 1 82 ? 8.658 5.951 -17.243 1.00 94.62 82 GLY A O 1
ATOM 656 N N . SER A 1 83 ? 10.769 5.170 -17.442 1.00 93.38 83 SER A N 1
ATOM 657 C CA . SER A 1 83 ? 11.236 6.260 -18.299 1.00 93.38 83 SER A CA 1
ATOM 658 C C . SER A 1 83 ? 11.306 5.849 -19.769 1.00 93.38 83 SER A C 1
ATOM 660 O O . SER A 1 83 ? 11.670 4.713 -20.063 1.00 93.38 83 SER A O 1
ATOM 662 N N . TYR A 1 84 ? 11.027 6.772 -20.688 1.00 92.69 84 TYR A N 1
ATOM 663 C CA . TYR A 1 84 ? 11.102 6.514 -22.130 1.00 92.69 84 TYR A CA 1
ATOM 664 C C . TYR A 1 84 ? 11.688 7.673 -22.927 1.00 92.69 84 TYR A C 1
ATOM 666 O O . TYR A 1 84 ? 11.776 8.807 -22.451 1.00 92.69 84 TYR A O 1
ATOM 674 N N . GLY A 1 85 ? 12.141 7.352 -24.140 1.00 89.50 85 GLY A N 1
ATOM 675 C CA . GLY A 1 85 ? 12.736 8.294 -25.082 1.00 89.50 85 GLY A CA 1
ATOM 676 C C . GLY A 1 85 ? 11.739 8.793 -26.127 1.00 89.50 85 GLY A C 1
ATOM 677 O O . GLY A 1 85 ? 10.824 9.548 -25.816 1.00 89.50 85 GLY A O 1
ATOM 678 N N . SER A 1 86 ? 11.972 8.406 -27.382 1.00 86.62 86 SER A N 1
ATOM 679 C CA . SER A 1 86 ? 11.201 8.832 -28.561 1.00 86.62 86 SER A CA 1
ATOM 680 C C . SER A 1 86 ? 10.020 7.926 -28.916 1.00 86.62 86 SER A C 1
ATOM 682 O O . SER A 1 86 ? 9.355 8.184 -29.915 1.00 86.62 86 SER A O 1
ATOM 684 N N . GLY A 1 87 ? 9.817 6.845 -28.166 1.00 88.88 87 GLY A N 1
ATOM 685 C CA . GLY A 1 87 ? 8.713 5.915 -28.371 1.00 88.88 87 GLY A CA 1
ATOM 686 C C . GLY A 1 87 ? 7.373 6.452 -27.874 1.00 88.88 87 GLY A C 1
ATOM 687 O O . GLY A 1 87 ? 7.294 7.563 -27.342 1.00 88.88 87 GLY A O 1
ATOM 688 N N . ASP A 1 88 ? 6.316 5.671 -28.079 1.00 88.50 88 ASP A N 1
ATOM 689 C CA . ASP A 1 88 ? 4.933 6.107 -27.874 1.00 88.50 88 ASP A CA 1
ATOM 690 C C . ASP A 1 88 ? 4.319 5.683 -26.534 1.00 88.50 88 ASP A C 1
ATOM 692 O O . ASP A 1 88 ? 3.256 6.192 -26.181 1.00 88.50 88 ASP A O 1
ATOM 696 N N . GLY A 1 89 ? 4.981 4.821 -25.756 1.00 91.56 89 GLY A N 1
ATOM 697 C CA . GLY A 1 89 ? 4.417 4.347 -24.493 1.00 91.56 89 GLY A CA 1
ATOM 698 C C . GLY A 1 89 ? 3.931 2.909 -24.496 1.00 91.56 89 GLY A C 1
ATOM 699 O O . GLY A 1 89 ? 3.566 2.424 -23.420 1.00 91.56 89 GLY A O 1
ATOM 700 N N . THR A 1 90 ? 3.928 2.245 -25.653 1.00 95.06 90 THR A N 1
ATOM 701 C CA . THR A 1 90 ? 3.397 0.891 -25.833 1.00 95.06 90 THR A CA 1
ATOM 702 C C . THR A 1 90 ? 4.065 -0.132 -24.912 1.00 95.06 90 THR A C 1
ATOM 704 O O . THR A 1 90 ? 3.407 -1.089 -24.498 1.00 95.06 90 THR A O 1
ATOM 707 N N . TRP A 1 91 ? 5.336 0.061 -24.531 1.00 96.69 91 TRP A N 1
ATOM 708 C CA . TRP A 1 91 ? 6.025 -0.852 -23.605 1.00 96.69 91 TRP A CA 1
ATOM 709 C C . TRP A 1 91 ? 5.270 -0.990 -22.275 1.00 96.69 91 TRP A C 1
ATOM 711 O O . TRP A 1 91 ? 5.151 -2.087 -21.730 1.00 96.69 91 TRP A O 1
ATOM 721 N N . MET A 1 92 ? 4.717 0.119 -21.774 1.00 97.06 92 MET A N 1
ATOM 722 C CA . MET A 1 92 ? 3.989 0.142 -20.512 1.00 97.06 92 MET A CA 1
ATOM 723 C C . MET A 1 92 ? 2.614 -0.506 -20.667 1.00 97.06 92 MET A C 1
ATOM 725 O O . MET A 1 92 ? 2.224 -1.270 -19.797 1.00 97.06 92 MET A O 1
ATOM 729 N N . ASP A 1 93 ? 1.910 -0.296 -21.785 1.00 96.62 93 ASP A N 1
ATOM 730 C CA . ASP A 1 93 ? 0.624 -0.969 -22.038 1.00 96.62 93 ASP A CA 1
ATOM 731 C C . ASP A 1 93 ? 0.788 -2.491 -22.111 1.00 96.62 93 ASP A C 1
ATOM 733 O O . ASP A 1 93 ? -0.006 -3.244 -21.545 1.00 96.62 93 ASP A O 1
ATOM 737 N N . ARG A 1 94 ? 1.855 -2.958 -22.772 1.00 96.12 94 ARG A N 1
ATOM 738 C CA . ARG A 1 94 ? 2.204 -4.384 -22.813 1.00 96.12 94 ARG A CA 1
ATOM 739 C C . ARG A 1 94 ? 2.543 -4.914 -21.427 1.00 96.12 94 ARG A C 1
ATOM 741 O O . ARG A 1 94 ? 2.120 -6.018 -21.092 1.00 96.12 94 ARG A O 1
ATOM 748 N N . TRP A 1 95 ? 3.277 -4.142 -20.629 1.00 97.06 95 TRP A N 1
ATOM 749 C CA . TRP A 1 95 ? 3.648 -4.547 -19.279 1.00 97.06 95 TRP A CA 1
ATOM 750 C C . TRP A 1 95 ? 2.436 -4.625 -18.349 1.00 97.06 95 TRP A C 1
ATOM 752 O O . TRP A 1 95 ? 2.252 -5.655 -17.707 1.00 97.06 95 TRP A O 1
ATOM 762 N N . VAL A 1 96 ? 1.571 -3.604 -18.341 1.00 96.56 96 VAL A N 1
ATOM 763 C CA . VAL A 1 96 ? 0.294 -3.605 -17.604 1.00 96.56 96 VAL A CA 1
ATOM 764 C C . VAL A 1 96 ? -0.497 -4.857 -17.964 1.00 96.56 96 VAL A C 1
ATOM 766 O O . VAL A 1 96 ? -0.806 -5.660 -17.088 1.00 96.56 96 VAL A O 1
ATOM 769 N N . LYS A 1 97 ? -0.703 -5.099 -19.266 1.00 95.81 97 LYS A N 1
ATOM 770 C CA . LYS A 1 97 ? -1.425 -6.282 -19.733 1.00 95.81 97 LYS A CA 1
ATOM 771 C C . LYS A 1 97 ? -0.770 -7.586 -19.262 1.00 95.81 97 LYS A C 1
ATOM 773 O O . LYS A 1 97 ? -1.473 -8.497 -18.840 1.00 95.81 97 LYS A O 1
ATOM 778 N N . LYS A 1 98 ? 0.561 -7.691 -19.345 1.00 95.00 98 LYS A N 1
ATOM 779 C CA . LYS A 1 98 ? 1.300 -8.874 -18.884 1.00 95.00 98 LYS A CA 1
ATOM 780 C C . LYS A 1 98 ? 1.036 -9.138 -17.401 1.00 95.00 98 LYS A C 1
ATOM 782 O O . LYS A 1 98 ? 0.803 -10.286 -17.040 1.00 95.00 98 LYS A O 1
ATOM 787 N N . MET A 1 99 ? 1.074 -8.101 -16.563 1.00 95.25 99 MET A N 1
ATOM 788 C CA . MET A 1 99 ? 0.858 -8.237 -15.120 1.00 95.25 99 MET A CA 1
ATOM 789 C C . MET A 1 99 ? -0.601 -8.582 -14.784 1.00 95.25 99 MET A C 1
ATOM 791 O O . MET A 1 99 ? -0.842 -9.440 -13.935 1.00 95.25 99 MET A O 1
ATOM 795 N N . ASP A 1 100 ? -1.564 -7.990 -15.492 1.00 92.75 100 ASP A N 1
ATOM 796 C CA . ASP A 1 100 ? -2.984 -8.330 -15.346 1.00 92.75 100 ASP A CA 1
ATOM 797 C C . ASP A 1 100 ? -3.260 -9.790 -15.749 1.00 92.75 100 ASP A C 1
ATOM 799 O O . ASP A 1 100 ? -3.966 -10.516 -15.047 1.00 92.75 100 ASP A O 1
ATOM 803 N N . ASP A 1 101 ? -2.664 -10.262 -16.853 1.00 93.69 101 ASP A N 1
ATOM 804 C CA . ASP A 1 101 ? -2.832 -11.637 -17.350 1.00 93.69 101 ASP A CA 1
ATOM 805 C C . ASP A 1 101 ? -2.312 -12.697 -16.355 1.00 93.69 101 ASP A C 1
ATOM 807 O O . ASP A 1 101 ? -2.768 -13.844 -16.382 1.00 93.69 101 ASP A O 1
ATOM 811 N N . ILE A 1 102 ? -1.376 -12.328 -15.472 1.00 92.81 102 ILE A N 1
ATOM 812 C CA . ILE A 1 102 ? -0.831 -13.196 -14.411 1.00 92.81 102 ILE A CA 1
ATOM 813 C C . ILE A 1 102 ? -1.478 -12.941 -13.037 1.00 92.81 102 ILE A C 1
ATOM 815 O O . ILE A 1 102 ? -1.022 -13.470 -12.023 1.00 92.81 102 ILE A O 1
ATOM 819 N N . GLY A 1 103 ? -2.577 -12.181 -13.005 1.00 90.56 103 GLY A N 1
ATOM 820 C CA . GLY A 1 103 ? -3.443 -12.015 -11.837 1.00 90.56 103 GLY A CA 1
ATOM 821 C C . GLY A 1 103 ? -3.066 -10.872 -10.895 1.00 90.56 103 GLY A C 1
ATOM 822 O O . GLY A 1 103 ? -3.675 -10.758 -9.830 1.00 90.56 103 GLY A O 1
ATOM 823 N N . ALA A 1 104 ? -2.094 -10.030 -11.251 1.00 92.12 104 ALA A N 1
ATOM 824 C CA . ALA A 1 104 ? -1.842 -8.808 -10.495 1.00 92.12 104 ALA A CA 1
ATOM 825 C C . ALA A 1 104 ? -2.942 -7.767 -10.746 1.00 92.12 104 ALA A C 1
ATOM 827 O O . ALA A 1 104 ? -3.611 -7.777 -11.777 1.00 92.12 104 ALA A O 1
ATOM 828 N N . LYS A 1 105 ? -3.105 -6.839 -9.804 1.00 91.12 105 LYS A N 1
ATOM 829 C CA . LYS A 1 105 ? -3.971 -5.662 -9.924 1.00 91.12 105 LYS A CA 1
ATOM 830 C C . LYS A 1 105 ? -3.082 -4.443 -10.158 1.00 91.12 105 LYS A C 1
ATOM 832 O O . LYS A 1 105 ? -2.490 -3.921 -9.211 1.00 91.12 105 LYS A O 1
ATOM 837 N N . VAL A 1 106 ? -2.932 -4.008 -11.408 1.00 91.81 106 VAL A N 1
ATOM 838 C CA . VAL A 1 106 ? -2.135 -2.812 -11.713 1.00 91.81 106 VAL A CA 1
ATOM 839 C C . VAL A 1 106 ? -2.944 -1.547 -11.415 1.00 91.81 106 VAL A C 1
ATOM 841 O O . VAL A 1 106 ? -4.092 -1.429 -11.836 1.00 91.81 106 VAL A O 1
ATOM 844 N N . VAL A 1 107 ? -2.354 -0.601 -10.679 1.00 88.50 107 VAL A N 1
ATOM 845 C CA . VAL A 1 107 ? -2.966 0.716 -10.456 1.00 88.50 107 VAL A CA 1
ATOM 846 C C . VAL A 1 107 ? -2.818 1.603 -11.689 1.00 88.50 107 VAL A C 1
ATOM 848 O O . VAL A 1 107 ? -1.763 1.634 -12.338 1.00 88.50 107 VAL A O 1
ATOM 851 N N . ASP A 1 108 ? -3.868 2.367 -11.978 1.00 84.44 108 ASP A N 1
ATOM 852 C CA . ASP A 1 108 ? -4.002 3.208 -13.161 1.00 84.44 108 ASP A CA 1
ATOM 853 C C . ASP A 1 108 ? -3.605 2.438 -14.443 1.00 84.44 108 ASP A C 1
ATOM 855 O O . ASP A 1 108 ? -4.108 1.349 -14.703 1.00 84.44 108 ASP A O 1
ATOM 859 N N . ASN A 1 109 ? -2.704 2.983 -15.263 1.00 87.81 109 ASN A N 1
ATOM 860 C CA . ASN A 1 109 ? -2.206 2.360 -16.495 1.00 87.81 109 ASN A CA 1
ATOM 861 C C . ASN A 1 109 ? -0.674 2.416 -16.575 1.00 87.81 109 ASN A C 1
ATOM 863 O O . ASN A 1 109 ? -0.096 2.486 -17.665 1.00 87.81 109 ASN A O 1
ATOM 867 N N . GLY A 1 110 ? -0.016 2.467 -15.414 1.00 90.75 110 GLY A N 1
ATOM 868 C CA . GLY A 1 110 ? 1.428 2.628 -15.297 1.00 90.75 110 GLY A CA 1
ATOM 869 C C . GLY A 1 110 ? 1.940 4.039 -15.626 1.00 90.75 110 GLY A C 1
ATOM 870 O O . GLY A 1 110 ? 1.555 4.698 -16.599 1.00 90.75 110 GLY A O 1
ATOM 871 N N . LEU A 1 111 ? 2.871 4.520 -14.806 1.00 92.50 111 LEU A N 1
ATOM 872 C CA . LEU A 1 111 ? 3.409 5.869 -14.893 1.00 92.50 111 LEU A CA 1
ATOM 873 C C . LEU A 1 111 ? 4.516 5.979 -15.955 1.00 92.50 111 LEU A C 1
ATOM 875 O O . LEU A 1 111 ? 5.626 5.472 -15.781 1.00 92.50 111 LEU A O 1
ATOM 879 N N . ARG A 1 112 ? 4.237 6.707 -17.041 1.00 92.50 112 ARG A N 1
ATOM 880 C CA . ARG A 1 112 ? 5.182 6.959 -18.144 1.00 92.50 112 ARG A CA 1
ATOM 881 C C . ARG A 1 112 ? 5.858 8.313 -17.994 1.00 92.50 112 ARG A C 1
ATOM 883 O O . ARG A 1 112 ? 5.198 9.355 -17.993 1.00 92.50 112 ARG A O 1
ATOM 890 N N . ILE A 1 113 ? 7.185 8.319 -17.938 1.00 91.69 113 ILE A N 1
ATOM 891 C CA . ILE A 1 113 ? 7.960 9.544 -17.731 1.00 91.69 113 ILE A CA 1
ATOM 892 C C . ILE A 1 113 ? 8.927 9.747 -18.885 1.00 91.69 113 ILE A C 1
ATOM 894 O O . ILE A 1 113 ? 9.847 8.965 -19.109 1.00 91.69 113 ILE A O 1
ATOM 898 N N . GLN A 1 114 ? 8.745 10.834 -19.624 1.00 91.00 114 GLN A N 1
ATOM 899 C CA . GLN A 1 114 ? 9.671 11.166 -20.695 1.00 91.00 114 GLN A CA 1
ATOM 900 C C . GLN A 1 114 ? 11.032 11.516 -20.088 1.00 91.00 114 GLN A C 1
ATOM 902 O O . GLN A 1 114 ? 11.103 12.337 -19.168 1.00 91.00 114 GLN A O 1
ATOM 907 N N . ARG A 1 115 ? 12.105 10.911 -20.606 1.00 89.81 115 ARG A N 1
ATOM 908 C CA . ARG A 1 115 ? 13.472 11.020 -20.075 1.00 89.81 115 ARG A CA 1
ATOM 909 C C . ARG A 1 115 ? 13.888 12.464 -19.807 1.00 89.81 115 ARG A C 1
ATOM 911 O O . ARG A 1 115 ? 14.393 12.772 -18.734 1.00 89.81 115 ARG A O 1
ATOM 918 N N . ASP A 1 116 ? 13.617 13.350 -20.755 1.00 87.88 116 ASP A N 1
ATOM 919 C CA . ASP A 1 116 ? 14.078 14.739 -20.695 1.00 87.88 116 ASP A CA 1
ATOM 920 C C . ASP A 1 116 ? 13.225 15.601 -19.740 1.00 87.88 116 ASP A C 1
ATOM 922 O O . ASP A 1 116 ? 13.597 16.723 -19.404 1.00 87.88 116 ASP A O 1
ATOM 926 N N . SER A 1 117 ? 12.1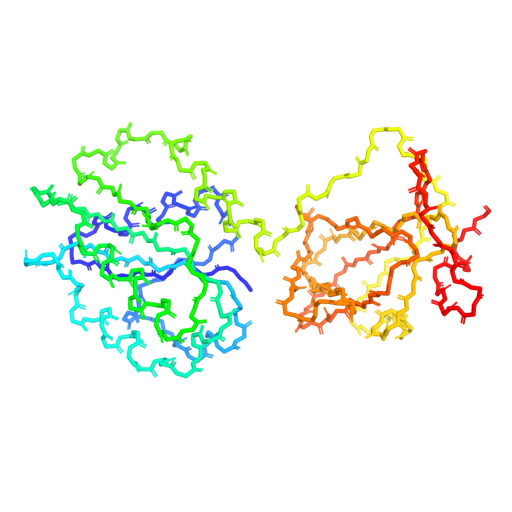00 15.062 -19.254 1.00 87.38 117 SER A N 1
ATOM 927 C CA . SER A 1 117 ? 11.217 15.716 -18.281 1.00 87.38 117 SER A CA 1
ATOM 928 C C . SER A 1 117 ? 11.511 15.335 -16.828 1.00 87.38 117 SER A C 1
ATOM 930 O O . SER A 1 117 ? 10.991 15.994 -15.933 1.00 87.38 117 SER A O 1
ATOM 932 N N . ILE A 1 118 ? 12.347 14.316 -16.571 1.00 85.50 118 ILE A N 1
ATOM 933 C CA . ILE A 1 118 ? 12.540 13.736 -15.228 1.00 85.50 118 ILE A CA 1
ATOM 934 C C . ILE A 1 118 ? 12.866 14.808 -14.184 1.00 85.50 118 ILE A C 1
ATOM 936 O O . ILE A 1 118 ? 12.266 14.810 -13.112 1.00 85.50 118 ILE A O 1
ATOM 940 N N . GLU A 1 119 ? 13.782 15.731 -14.484 1.00 83.00 119 GLU A N 1
ATOM 941 C CA . GLU A 1 119 ? 14.220 16.752 -13.524 1.00 83.00 119 GLU A CA 1
ATOM 942 C C . GLU A 1 119 ? 13.202 17.879 -13.319 1.00 83.00 119 GLU A C 1
ATOM 944 O O . GLU A 1 119 ? 13.055 18.366 -12.201 1.00 83.00 119 GLU A O 1
ATOM 949 N N . GLY A 1 120 ? 12.475 18.266 -14.371 1.00 76.81 120 GLY A N 1
ATOM 950 C CA . GLY A 1 120 ? 11.564 19.416 -14.356 1.00 76.81 120 GLY A CA 1
ATOM 951 C C . GLY A 1 120 ? 10.122 19.104 -13.952 1.00 76.81 120 GLY A C 1
ATOM 952 O O . GLY A 1 120 ? 9.321 20.027 -13.821 1.00 76.81 120 GLY A O 1
ATOM 953 N N . ARG A 1 121 ? 9.769 17.828 -13.787 1.00 74.75 121 ARG A N 1
ATOM 954 C CA . ARG A 1 121 ? 8.390 17.411 -13.522 1.00 74.75 121 ARG A CA 1
ATOM 955 C C . ARG A 1 121 ? 7.985 17.640 -12.064 1.00 74.75 121 ARG A C 1
ATOM 957 O O . ARG A 1 121 ? 8.735 17.292 -11.150 1.00 74.75 121 ARG A O 1
ATOM 964 N N . SER A 1 122 ? 6.786 18.188 -11.854 1.00 73.12 122 SER A N 1
ATOM 965 C CA . SER A 1 122 ? 6.189 18.325 -10.518 1.00 73.12 122 SER A CA 1
ATOM 966 C C . SER A 1 122 ? 5.624 16.992 -10.025 1.00 73.12 122 SER A C 1
ATOM 968 O O . SER A 1 122 ? 5.081 16.209 -10.803 1.00 73.12 122 SER A O 1
ATOM 970 N N . TYR A 1 123 ? 5.679 16.776 -8.711 1.00 68.12 123 TYR A N 1
ATOM 971 C CA . TY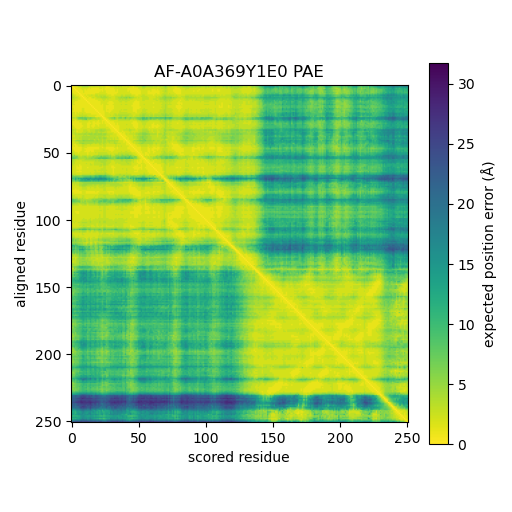R A 1 123 ? 5.044 15.640 -8.041 1.00 68.12 123 TYR A CA 1
ATOM 972 C C . TYR A 1 123 ? 3.518 15.616 -8.181 1.00 68.12 123 TYR A C 1
ATOM 974 O O . TYR A 1 123 ? 2.925 14.541 -8.102 1.00 68.12 123 TYR A O 1
ATOM 982 N N . ASP A 1 124 ? 2.883 16.770 -8.408 1.00 71.31 124 ASP A N 1
ATOM 983 C CA . ASP A 1 124 ? 1.425 16.866 -8.561 1.00 71.31 124 ASP A CA 1
ATOM 984 C C . ASP A 1 124 ? 0.914 16.076 -9.773 1.00 71.31 124 ASP A C 1
ATOM 986 O O . ASP A 1 124 ? -0.208 15.576 -9.767 1.00 71.31 124 ASP A O 1
ATOM 990 N N . GLU A 1 125 ? 1.752 15.893 -10.796 1.00 72.44 125 GLU A N 1
ATOM 991 C CA . GLU A 1 125 ? 1.397 15.110 -11.982 1.00 72.44 125 GLU A CA 1
ATOM 992 C C . GLU A 1 125 ? 1.313 13.604 -11.705 1.00 72.44 125 GLU A C 1
ATOM 994 O O . GLU A 1 125 ? 0.711 12.867 -12.479 1.00 72.44 125 GLU A O 1
ATOM 999 N N . TYR A 1 126 ? 1.891 13.141 -10.596 1.00 80.44 126 TYR A N 1
ATOM 1000 C CA . TYR A 1 126 ? 1.836 11.746 -10.157 1.00 80.44 126 TYR A CA 1
ATOM 1001 C C . TYR A 1 126 ? 0.768 11.520 -9.083 1.00 80.44 126 TYR A C 1
ATOM 1003 O O . TYR A 1 126 ? 0.685 10.434 -8.513 1.00 80.44 126 TYR A O 1
ATOM 1011 N N . ALA A 1 127 ? -0.045 12.537 -8.775 1.00 78.50 127 ALA A N 1
ATOM 1012 C CA . ALA A 1 127 ? -1.011 12.472 -7.685 1.00 78.50 127 ALA A CA 1
ATOM 1013 C C . ALA A 1 127 ? -2.015 11.320 -7.846 1.00 78.50 127 ALA A C 1
ATOM 1015 O O . ALA A 1 127 ? -2.360 10.707 -6.842 1.00 78.50 127 ALA A O 1
ATOM 1016 N N . GLY A 1 128 ? -2.437 11.002 -9.077 1.00 82.31 128 GLY A N 1
ATOM 1017 C CA . GLY A 1 128 ? -3.308 9.854 -9.366 1.00 82.31 128 GLY A CA 1
ATOM 1018 C C . GLY A 1 128 ? -2.651 8.525 -8.993 1.00 82.31 128 GLY A C 1
ATOM 1019 O O . GLY A 1 128 ? -3.162 7.814 -8.135 1.00 82.31 128 GLY A O 1
ATOM 1020 N N . PHE A 1 129 ? -1.455 8.271 -9.531 1.00 86.81 129 PHE A N 1
ATOM 1021 C CA . PHE A 1 129 ? -0.648 7.091 -9.207 1.00 86.81 129 PHE A CA 1
ATOM 1022 C C . PHE A 1 129 ? -0.439 6.930 -7.695 1.00 86.81 129 PHE A C 1
ATOM 1024 O O . PHE A 1 129 ? -0.709 5.874 -7.132 1.00 86.81 129 PHE A O 1
ATOM 1031 N N . PHE A 1 130 ? 0.000 7.993 -7.012 1.00 83.38 130 PHE A N 1
ATOM 1032 C CA . PHE A 1 130 ? 0.207 7.941 -5.565 1.00 83.38 130 PHE A CA 1
ATOM 1033 C C . PHE A 1 130 ? -1.087 7.677 -4.808 1.00 83.38 130 PHE A C 1
ATOM 1035 O O . PHE A 1 130 ? -1.078 6.917 -3.848 1.00 83.38 130 PHE A O 1
ATOM 1042 N N . LYS A 1 131 ? -2.181 8.321 -5.215 1.00 83.19 131 LYS A N 1
ATOM 1043 C CA . LYS A 1 131 ? -3.480 8.135 -4.583 1.00 83.19 131 LYS A CA 1
ATOM 1044 C C . LYS A 1 131 ? -3.910 6.675 -4.676 1.00 83.19 131 LYS A C 1
ATOM 1046 O O . LYS A 1 131 ? -4.240 6.111 -3.647 1.00 83.19 131 LYS A O 1
ATOM 1051 N N . GLU A 1 132 ? -3.842 6.059 -5.850 1.00 85.31 132 GLU A N 1
ATOM 1052 C CA . GLU A 1 132 ? -4.292 4.676 -6.031 1.00 85.31 132 GLU A CA 1
ATOM 1053 C C . GLU A 1 132 ? -3.410 3.664 -5.293 1.00 85.31 132 GLU A C 1
ATOM 1055 O O . GLU A 1 132 ? -3.941 2.808 -4.591 1.00 85.31 132 GLU A O 1
ATOM 1060 N N . VAL A 1 133 ? -2.077 3.802 -5.351 1.00 84.50 133 VAL A N 1
ATOM 1061 C CA . VAL A 1 133 ? -1.180 2.937 -4.558 1.00 84.50 133 VAL A CA 1
ATOM 1062 C C . VAL A 1 133 ? -1.484 3.059 -3.064 1.00 84.50 133 VAL A C 1
ATOM 1064 O O . VAL A 1 133 ? -1.525 2.058 -2.352 1.00 84.50 133 VAL A O 1
ATOM 1067 N N . MET A 1 134 ? -1.692 4.285 -2.578 1.00 84.31 134 MET A N 1
ATOM 1068 C CA . MET A 1 134 ? -1.983 4.513 -1.166 1.00 84.31 134 MET A CA 1
ATOM 1069 C C . MET A 1 134 ? -3.374 4.007 -0.786 1.00 84.31 134 MET A C 1
ATOM 1071 O O . MET A 1 134 ? -3.498 3.414 0.271 1.00 84.31 134 MET A O 1
ATOM 1075 N N . GLU A 1 135 ? -4.396 4.188 -1.622 1.00 82.00 135 GLU A N 1
ATOM 1076 C CA . GLU A 1 135 ? -5.768 3.729 -1.358 1.00 82.00 135 GLU A CA 1
ATOM 1077 C C . GLU A 1 135 ? -5.908 2.202 -1.382 1.00 82.00 135 GLU A C 1
ATOM 1079 O O . GLU A 1 135 ? -6.817 1.674 -0.749 1.00 82.00 135 GLU A O 1
ATOM 1084 N N . MET A 1 136 ? -5.015 1.491 -2.076 1.00 78.62 136 MET A N 1
ATOM 1085 C CA . MET A 1 136 ? -4.986 0.026 -2.055 1.00 78.62 136 MET A CA 1
ATOM 1086 C C . MET A 1 136 ? -4.240 -0.558 -0.851 1.00 78.62 136 MET A C 1
ATOM 1088 O O . MET A 1 136 ? -4.436 -1.727 -0.543 1.00 78.62 136 MET A O 1
ATOM 1092 N N . LYS A 1 137 ? -3.395 0.232 -0.174 1.00 82.12 137 LYS A N 1
ATOM 1093 C CA . LYS A 1 137 ? -2.628 -0.215 1.001 1.00 82.12 137 LYS A CA 1
ATOM 1094 C C . LYS A 1 137 ? -3.142 0.373 2.317 1.00 82.12 137 LYS A C 1
ATOM 1096 O O . LYS A 1 137 ? -3.028 -0.260 3.358 1.00 82.12 137 LYS A O 1
ATOM 1101 N N . TYR A 1 138 ? -3.693 1.581 2.292 1.00 85.00 138 TYR A N 1
ATOM 1102 C CA . TYR A 1 138 ? -4.081 2.371 3.457 1.00 85.00 138 TYR A CA 1
ATOM 1103 C C . TYR A 1 138 ? -5.519 2.869 3.316 1.00 85.00 138 TYR A C 1
ATOM 1105 O O . TYR A 1 138 ? -6.004 3.137 2.217 1.00 85.00 138 TYR A O 1
ATOM 1113 N N . SER A 1 139 ? -6.207 3.053 4.444 1.00 83.62 139 SER A N 1
ATOM 1114 C CA . SER A 1 139 ? -7.565 3.598 4.418 1.00 83.62 139 SER A CA 1
ATOM 1115 C C . SER A 1 139 ? -7.598 5.046 3.930 1.00 83.62 139 SER A C 1
ATOM 1117 O O . SER A 1 139 ? -6.776 5.878 4.315 1.00 83.62 139 SER A O 1
ATOM 1119 N N . LYS A 1 140 ? -8.616 5.362 3.126 1.00 79.94 140 LYS A N 1
ATOM 1120 C CA . LYS A 1 140 ? -8.960 6.734 2.718 1.00 79.94 140 LYS A CA 1
ATOM 1121 C C . LYS A 1 140 ? -9.749 7.494 3.782 1.00 79.94 140 LYS A C 1
ATOM 1123 O O . LYS A 1 140 ? -9.891 8.717 3.698 1.00 79.94 140 LYS A O 1
ATOM 1128 N N . ASP A 1 141 ? -10.331 6.770 4.733 1.00 83.75 141 ASP A N 1
ATOM 1129 C CA . ASP A 1 141 ? -11.277 7.341 5.672 1.00 83.75 141 ASP A CA 1
ATOM 1130 C C . ASP A 1 141 ? -10.536 8.069 6.786 1.00 83.75 141 ASP A C 1
ATOM 1132 O O . ASP A 1 141 ? -9.600 7.567 7.404 1.00 83.75 141 ASP A O 1
ATOM 1136 N N . SER A 1 142 ? -10.988 9.289 7.053 1.00 84.88 142 SER A N 1
ATOM 1137 C CA . SER A 1 142 ? -10.466 10.117 8.131 1.00 84.88 142 SER A CA 1
ATOM 1138 C C . SER A 1 142 ? -11.558 10.372 9.150 1.00 84.88 142 SER A C 1
ATOM 1140 O O . SER A 1 142 ? -12.748 10.425 8.828 1.00 84.88 142 SER A O 1
ATOM 1142 N N . LEU A 1 143 ? -11.143 10.534 10.400 1.00 88.75 143 LEU A N 1
ATOM 1143 C CA . LEU A 1 143 ? -12.058 10.864 11.473 1.00 88.75 143 LEU A CA 1
ATOM 1144 C C . LEU A 1 143 ? -12.730 12.232 11.201 1.00 88.75 143 LEU A C 1
ATOM 1146 O O . LEU A 1 143 ? -12.016 13.227 11.022 1.00 88.75 143 LEU A O 1
ATOM 1150 N N . PRO A 1 144 ? -14.076 12.322 11.197 1.00 89.50 144 PRO A N 1
ATOM 1151 C CA . PRO A 1 144 ? -14.779 13.591 11.010 1.00 89.50 144 PRO A CA 1
ATOM 1152 C C . PRO A 1 144 ? -14.454 14.611 12.108 1.00 89.50 144 PRO A C 1
ATOM 1154 O O . PRO A 1 144 ? -14.204 14.249 13.258 1.00 89.50 144 PRO A O 1
ATOM 1157 N N . LYS A 1 145 ? -14.498 15.910 11.787 1.00 89.44 145 LYS A N 1
ATOM 1158 C CA . LYS A 1 145 ? -14.149 16.984 12.744 1.00 89.44 145 LYS A CA 1
ATOM 1159 C C . LYS A 1 145 ? -15.141 17.091 13.902 1.00 89.44 145 LYS A C 1
ATOM 1161 O O . LYS A 1 145 ? -14.786 17.537 14.987 1.00 89.44 145 LYS A O 1
ATOM 1166 N N . GLU A 1 146 ? -16.381 16.706 13.649 1.00 91.19 146 GLU A N 1
ATOM 1167 C CA . GLU A 1 146 ? -17.496 16.643 14.585 1.00 91.19 146 GLU A CA 1
ATOM 1168 C C . GLU A 1 146 ? -17.478 15.388 15.472 1.00 91.19 146 GLU A C 1
ATOM 1170 O O . GLU A 1 146 ? -18.328 15.251 16.352 1.00 91.19 146 GLU A O 1
ATOM 1175 N N . ALA A 1 147 ? -16.532 14.466 15.259 1.00 92.12 147 ALA A N 1
ATOM 1176 C CA . ALA A 1 147 ? -16.442 13.241 16.034 1.00 92.12 147 ALA A CA 1
ATOM 1177 C C . ALA A 1 147 ? -16.140 13.530 17.509 1.00 92.12 147 ALA A C 1
ATOM 1179 O O . ALA A 1 147 ? -15.137 14.151 17.865 1.00 92.12 147 ALA A O 1
ATOM 1180 N N . VAL A 1 148 ? -16.995 13.015 18.391 1.00 93.38 148 VAL A N 1
ATOM 1181 C CA . VAL A 1 148 ? -16.830 13.133 19.840 1.00 93.38 148 VAL A CA 1
ATOM 1182 C C . VAL A 1 148 ? -16.243 11.840 20.377 1.00 93.38 148 VAL A C 1
ATOM 1184 O O . VAL A 1 148 ? -16.857 10.779 20.251 1.00 93.38 148 VAL A O 1
ATOM 1187 N N . LYS A 1 149 ? -15.062 11.924 20.993 1.00 95.50 149 LYS A N 1
ATOM 1188 C CA . LYS A 1 149 ? -14.424 10.782 21.654 1.00 95.50 149 LYS A CA 1
ATOM 1189 C C . LYS A 1 149 ? -15.214 10.379 22.897 1.00 95.50 149 LYS A C 1
ATOM 1191 O O . LYS A 1 149 ? -15.534 11.227 23.728 1.00 95.50 149 LYS A O 1
ATOM 1196 N N . VAL A 1 150 ? -15.503 9.089 23.038 1.00 95.69 150 VAL A N 1
ATOM 1197 C CA . VAL A 1 150 ? -16.303 8.520 24.139 1.00 95.69 150 VAL A CA 1
ATOM 1198 C C . VAL A 1 150 ? -15.551 7.484 24.975 1.00 95.69 150 VAL A C 1
ATOM 1200 O O . VAL A 1 150 ? -16.004 7.122 26.057 1.00 95.69 150 VAL A O 1
ATOM 1203 N N . GLY A 1 151 ? -14.402 7.012 24.498 1.00 95.69 151 GLY A N 1
ATOM 1204 C CA . GLY A 1 151 ? -13.581 6.028 25.194 1.00 95.69 151 GLY A CA 1
ATOM 1205 C C . GLY A 1 151 ? -12.312 5.709 24.417 1.00 95.69 151 GLY A C 1
ATOM 1206 O O . GLY A 1 151 ? -12.117 6.194 23.302 1.00 95.69 151 GLY A O 1
ATOM 1207 N N . GLU A 1 152 ? -11.445 4.905 25.017 1.00 97.00 152 GLU A N 1
ATOM 1208 C CA . GLU A 1 152 ? -10.267 4.335 24.362 1.00 97.00 152 GLU A CA 1
ATOM 1209 C C . GLU A 1 152 ? -9.769 3.112 25.132 1.00 97.00 152 GLU A C 1
ATOM 1211 O O . GLU A 1 152 ? -9.974 2.996 26.343 1.00 97.00 152 GLU A O 1
ATOM 1216 N N . THR A 1 153 ? -9.086 2.214 24.433 1.00 96.56 153 THR A N 1
ATOM 1217 C CA . THR A 1 153 ? -8.319 1.139 25.060 1.00 96.56 153 THR A CA 1
ATOM 1218 C C . THR A 1 153 ? -6.996 1.680 25.623 1.00 96.56 153 THR A C 1
ATOM 1220 O O . THR A 1 153 ? -6.494 2.709 25.159 1.00 96.56 153 THR A O 1
ATOM 1223 N N . PRO A 1 154 ? -6.353 0.967 26.566 1.00 96.31 154 PRO A N 1
ATOM 1224 C CA . PRO A 1 154 ? -4.920 1.118 26.796 1.00 96.31 154 PRO A CA 1
ATOM 1225 C C . PRO A 1 154 ? -4.119 0.868 25.509 1.00 96.31 154 PRO A C 1
ATOM 1227 O O . PRO A 1 154 ? -4.628 0.274 24.552 1.00 96.31 154 PRO A O 1
ATOM 1230 N N . PHE A 1 155 ? -2.852 1.284 25.510 1.00 96.56 155 PHE A N 1
ATOM 1231 C CA . PHE A 1 155 ? -1.915 0.839 24.484 1.00 96.56 155 PHE A CA 1
ATOM 1232 C C . PHE A 1 155 ? -1.698 -0.670 24.576 1.00 96.56 155 PHE A C 1
ATOM 1234 O O . PHE A 1 155 ? -1.529 -1.221 25.665 1.00 96.56 155 PHE A O 1
ATOM 1241 N N . MET A 1 156 ? -1.683 -1.297 23.410 1.00 96.69 156 MET A N 1
ATOM 1242 C CA . MET A 1 156 ? -1.474 -2.712 23.182 1.00 96.69 156 MET A CA 1
ATOM 1243 C C . MET A 1 156 ? -0.251 -2.927 22.296 1.00 96.69 156 MET A C 1
ATOM 1245 O O . MET A 1 156 ? 0.106 -2.068 21.488 1.00 96.69 156 MET A O 1
ATOM 1249 N N . THR A 1 157 ? 0.350 -4.095 22.444 1.00 96.06 157 THR A N 1
ATOM 1250 C CA . THR A 1 157 ? 1.416 -4.654 21.616 1.00 96.06 157 THR A CA 1
ATOM 1251 C C . THR A 1 157 ? 1.049 -6.084 21.227 1.00 96.06 157 THR A C 1
ATOM 1253 O O . THR A 1 157 ? 0.057 -6.624 21.724 1.00 96.06 157 THR A O 1
ATOM 1256 N N . GLY A 1 158 ? 1.863 -6.740 20.396 1.00 91.25 158 GLY A N 1
ATOM 1257 C CA . GLY A 1 158 ? 1.670 -8.158 20.064 1.00 91.25 158 GLY A CA 1
ATOM 1258 C C . GLY A 1 158 ? 1.602 -9.099 21.281 1.00 91.25 158 GLY A C 1
ATOM 1259 O O . GLY A 1 158 ? 1.014 -10.169 21.190 1.00 91.25 158 GLY A O 1
ATOM 1260 N N . GLU A 1 159 ? 2.139 -8.698 22.440 1.00 91.81 159 GLU A N 1
ATOM 1261 C CA . GLU A 1 159 ? 2.155 -9.524 23.656 1.00 91.81 159 GLU A CA 1
ATOM 1262 C C . GLU A 1 159 ? 0.896 -9.389 24.524 1.00 91.81 159 GLU A C 1
ATOM 1264 O O . GLU A 1 159 ? 0.514 -10.331 25.218 1.00 91.81 159 GLU A O 1
ATOM 1269 N N . ASN A 1 160 ? 0.272 -8.208 24.542 1.00 94.38 160 ASN A N 1
ATOM 1270 C CA . ASN A 1 160 ? -0.816 -7.881 25.472 1.00 94.38 160 ASN A CA 1
ATOM 1271 C C . ASN A 1 160 ? -2.102 -7.412 24.773 1.00 94.38 160 ASN A C 1
ATOM 1273 O O . ASN A 1 160 ? -3.016 -6.912 25.435 1.00 94.38 160 ASN A O 1
ATOM 1277 N N . VAL A 1 161 ? -2.165 -7.567 23.450 1.00 94.94 161 VAL A N 1
ATOM 1278 C CA . VAL A 1 161 ? -3.362 -7.306 22.654 1.00 94.94 161 VAL A CA 1
ATOM 1279 C C . VAL A 1 161 ? -4.550 -8.112 23.182 1.00 94.94 161 VAL A C 1
ATOM 1281 O O . VAL A 1 161 ? -4.419 -9.272 23.576 1.00 94.94 161 VAL A O 1
ATOM 1284 N N . PHE A 1 162 ? -5.738 -7.501 23.197 1.00 93.88 162 PHE A N 1
ATOM 1285 C CA . PHE A 1 162 ? -6.957 -8.211 23.577 1.00 93.88 162 PHE A CA 1
ATOM 1286 C C . PHE A 1 162 ? -7.258 -9.316 22.550 1.00 93.88 162 PHE A C 1
ATOM 1288 O O . PHE A 1 162 ? -7.505 -9.000 21.391 1.00 93.88 162 PHE A O 1
ATOM 1295 N N . PRO A 1 163 ? -7.330 -10.602 22.937 1.00 91.94 163 PRO A N 1
ATOM 1296 C CA . PRO A 1 163 ? -7.476 -11.685 21.959 1.00 91.94 163 PRO A CA 1
ATOM 1297 C C . PRO A 1 163 ? -8.726 -11.561 21.081 1.00 91.94 163 PRO A C 1
ATOM 1299 O O . PRO A 1 163 ? -8.708 -11.926 19.915 1.00 91.94 163 PRO A O 1
ATOM 1302 N N . GLY A 1 164 ? -9.805 -10.983 21.620 1.00 91.56 164 GLY A N 1
ATOM 1303 C CA . GLY A 1 164 ? -11.058 -10.812 20.888 1.00 91.56 164 GLY A CA 1
ATOM 1304 C C . GLY A 1 164 ? -10.982 -9.869 19.686 1.00 91.56 164 GLY A C 1
ATOM 1305 O O . GLY A 1 164 ? -11.900 -9.914 18.880 1.00 91.56 164 GLY A O 1
ATOM 1306 N N . ILE A 1 165 ? -9.940 -9.029 19.565 1.00 93.62 165 ILE A N 1
ATOM 1307 C CA . ILE A 1 165 ? -9.780 -8.150 18.393 1.00 93.62 165 ILE A CA 1
ATOM 1308 C C . ILE A 1 165 ? -8.965 -8.780 17.257 1.00 93.62 165 ILE A C 1
ATOM 1310 O O . ILE A 1 165 ? -9.026 -8.297 16.128 1.00 93.62 165 ILE A O 1
ATOM 1314 N N . LEU A 1 166 ? -8.231 -9.856 17.556 1.00 94.31 166 LEU A N 1
ATOM 1315 C CA . LEU A 1 166 ? -7.523 -10.673 16.563 1.00 94.31 166 LEU A CA 1
ATOM 1316 C C . LEU A 1 166 ? -8.477 -11.601 15.800 1.00 94.31 166 LEU A C 1
ATOM 1318 O O . LEU A 1 166 ? -8.139 -12.125 14.748 1.00 94.31 166 LEU A O 1
ATOM 1322 N N . GLU A 1 167 ? -9.672 -11.796 16.350 1.00 94.44 167 GLU A N 1
ATOM 1323 C CA . GLU A 1 167 ? -10.739 -12.605 15.782 1.00 94.44 167 GLU A CA 1
ATOM 1324 C C . GLU A 1 167 ? -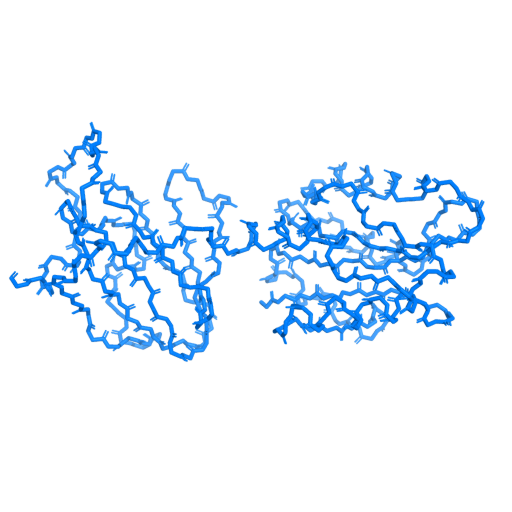11.868 -11.709 15.269 1.00 94.44 167 GLU A C 1
ATOM 1326 O O . GLU A 1 167 ? -11.972 -10.527 15.616 1.00 94.44 167 GLU A O 1
ATOM 1331 N N . LYS A 1 168 ? -12.772 -12.298 14.487 1.00 94.19 168 LYS A N 1
ATOM 1332 C CA . LYS A 1 168 ? -13.988 -11.640 14.002 1.00 94.19 168 LYS A CA 1
ATOM 1333 C C . LYS A 1 168 ? -14.789 -10.997 15.140 1.00 94.19 168 LYS A C 1
ATOM 1335 O O . LYS A 1 168 ? -15.363 -11.687 15.986 1.00 94.19 168 LYS A O 1
ATOM 1340 N N . HIS A 1 169 ? -14.938 -9.677 15.092 1.00 94.31 169 HIS A N 1
ATOM 1341 C CA . HIS A 1 169 ? -15.734 -8.913 16.053 1.00 94.31 169 HIS A CA 1
ATOM 1342 C C . HIS A 1 169 ? -16.339 -7.651 15.423 1.00 94.31 169 HIS A C 1
ATOM 1344 O O . HIS A 1 169 ? -16.162 -7.384 14.236 1.00 94.31 169 HIS A O 1
ATOM 1350 N N . MET A 1 170 ? -17.104 -6.893 16.211 1.00 93.12 170 MET A N 1
ATOM 1351 C CA . MET A 1 170 ? -17.627 -5.581 15.830 1.00 93.12 170 MET A CA 1
ATOM 1352 C C . MET A 1 170 ? -17.160 -4.493 16.798 1.00 93.12 170 MET A C 1
ATOM 1354 O O . MET A 1 170 ? -16.890 -4.740 17.977 1.00 93.12 170 MET A O 1
ATOM 1358 N N . ALA A 1 171 ? -17.155 -3.254 16.309 1.00 90.25 171 ALA A N 1
ATOM 1359 C CA . ALA A 1 171 ? -16.980 -2.080 17.147 1.00 90.25 171 ALA A CA 1
ATOM 1360 C C . ALA A 1 171 ? -18.172 -1.947 18.118 1.00 90.25 171 ALA A C 1
ATOM 1362 O O . ALA A 1 171 ? -19.243 -2.524 17.881 1.00 90.25 171 ALA A O 1
ATOM 1363 N N . PRO A 1 172 ? -18.027 -1.191 19.218 1.00 90.25 172 PRO A N 1
ATOM 1364 C CA . PRO A 1 172 ? -19.127 -0.964 20.146 1.00 90.25 172 PRO A CA 1
ATOM 1365 C C . PRO A 1 172 ? -20.363 -0.399 19.453 1.00 90.25 172 PRO A C 1
ATOM 1367 O O . PRO A 1 172 ? -20.258 0.319 18.456 1.00 90.25 172 PRO A O 1
ATOM 1370 N N . LYS A 1 173 ? -21.544 -0.728 19.977 1.00 89.38 173 LYS A N 1
ATOM 1371 C CA . LYS A 1 173 ? -22.804 -0.387 19.316 1.00 89.38 173 LYS A CA 1
ATOM 1372 C C . LYS A 1 173 ? -22.929 1.112 19.052 1.00 89.38 173 LYS A C 1
ATOM 1374 O O . LYS A 1 173 ? -22.772 1.924 19.962 1.00 89.38 173 LYS A O 1
ATOM 1379 N N . GLU A 1 174 ? -23.212 1.461 17.794 1.00 88.75 174 GLU A N 1
ATOM 1380 C CA . GLU A 1 174 ? -23.320 2.848 17.305 1.00 88.75 174 GLU A CA 1
ATOM 1381 C C . GLU A 1 174 ? -22.053 3.707 17.485 1.00 88.75 174 GLU A C 1
ATOM 1383 O O . GLU A 1 174 ? -22.123 4.940 17.447 1.00 88.75 174 GLU A O 1
ATOM 1388 N N . LYS A 1 175 ? -20.889 3.087 17.710 1.00 92.12 175 LYS A N 1
ATOM 1389 C CA . LYS A 1 175 ? -19.613 3.789 17.867 1.00 92.12 175 LYS A CA 1
ATOM 1390 C C . LYS A 1 175 ? -18.633 3.387 16.788 1.00 92.12 175 LYS A C 1
ATOM 1392 O O . LYS A 1 175 ? -18.502 2.221 16.434 1.00 92.12 175 LYS A O 1
ATOM 1397 N N . TYR A 1 176 ? -17.884 4.379 16.344 1.00 94.19 176 TYR A N 1
ATOM 1398 C CA . TYR A 1 176 ? -16.767 4.184 15.443 1.00 94.19 176 TYR A CA 1
ATOM 1399 C C . TYR A 1 176 ? -15.536 3.820 16.259 1.00 94.19 176 TYR A C 1
ATOM 1401 O O . TYR A 1 176 ? -15.269 4.454 17.285 1.00 94.19 176 TYR A O 1
ATOM 1409 N N . GLY A 1 177 ? -14.798 2.811 15.810 1.00 95.38 177 GLY A N 1
ATOM 1410 C CA . GLY A 1 177 ? -13.439 2.567 16.282 1.00 95.38 177 GLY A CA 1
ATOM 1411 C C . GLY A 1 177 ? -12.454 3.404 15.472 1.00 95.38 177 GLY A C 1
ATOM 1412 O O . GLY A 1 177 ? -12.694 3.696 14.305 1.00 95.38 177 GLY A O 1
ATOM 1413 N N . TYR A 1 178 ? -11.350 3.807 16.077 1.00 96.69 178 TYR A N 1
ATOM 1414 C CA . TYR A 1 178 ? -10.284 4.528 15.399 1.00 96.69 178 TYR A CA 1
ATOM 1415 C C . TYR A 1 178 ? -8.940 3.993 15.879 1.00 96.69 178 TYR A C 1
ATOM 1417 O O . TYR A 1 178 ? -8.567 4.184 17.039 1.00 96.69 178 TYR A O 1
ATOM 1425 N N . ILE A 1 179 ? -8.246 3.268 15.005 1.00 96.69 179 ILE A N 1
ATOM 1426 C CA . ILE A 1 179 ? -6.961 2.648 15.322 1.00 96.69 179 ILE A CA 1
ATOM 1427 C C . ILE A 1 179 ? -5.874 3.710 15.210 1.00 96.69 179 ILE A C 1
ATOM 1429 O O . ILE A 1 179 ? -5.687 4.313 14.154 1.00 96.69 179 ILE A O 1
ATOM 1433 N N . VAL A 1 180 ? -5.146 3.916 16.305 1.00 95.88 180 VAL A N 1
ATOM 1434 C CA . VAL A 1 180 ? -4.016 4.842 16.382 1.00 95.88 180 VAL A CA 1
ATOM 1435 C C . VAL A 1 180 ? -2.762 4.052 16.715 1.00 95.88 180 VAL A C 1
ATOM 1437 O O . VAL A 1 180 ? -2.690 3.420 17.770 1.00 95.88 180 VAL A O 1
ATOM 1440 N N . VAL A 1 181 ? -1.767 4.128 15.836 1.00 95.69 181 VAL A N 1
ATOM 1441 C CA . VAL A 1 181 ? -0.471 3.467 16.008 1.00 95.69 181 VAL A CA 1
ATOM 1442 C C . VAL A 1 181 ? 0.571 4.490 16.456 1.00 95.69 181 VAL A C 1
ATOM 1444 O O . VAL A 1 181 ? 0.673 5.587 15.908 1.00 95.69 181 VAL A O 1
ATOM 1447 N N . GLU A 1 182 ? 1.334 4.152 17.491 1.00 95.69 182 GLU A N 1
ATOM 1448 C CA . GLU A 1 182 ? 2.448 4.964 17.985 1.00 95.69 182 GLU A CA 1
ATOM 1449 C C . GLU A 1 182 ? 3.773 4.544 17.337 1.00 95.69 182 GLU A C 1
ATOM 1451 O O . GLU A 1 182 ? 4.548 5.411 16.915 1.00 95.69 182 GLU A O 1
ATOM 1456 N N . GLU A 1 183 ? 3.995 3.231 17.237 1.00 93.06 183 GLU A N 1
ATOM 1457 C CA . GLU A 1 183 ? 5.198 2.582 16.705 1.00 93.06 183 GLU A CA 1
ATOM 1458 C C . GLU A 1 183 ? 4.802 1.328 15.907 1.00 93.06 183 GLU A C 1
ATOM 1460 O O . GLU A 1 183 ? 3.862 0.629 16.293 1.00 93.06 183 GLU A O 1
ATOM 1465 N N . GLY A 1 184 ? 5.520 1.052 14.814 1.00 90.19 184 GLY A N 1
ATOM 1466 C CA . GLY A 1 184 ? 5.261 -0.091 13.930 1.00 90.19 184 GLY A CA 1
ATOM 1467 C C . GLY A 1 184 ? 4.028 0.063 13.036 1.00 90.19 184 GLY A C 1
ATOM 1468 O O . GLY A 1 184 ? 3.597 1.187 12.748 1.00 90.19 184 GLY A O 1
ATOM 1469 N N . SER A 1 185 ? 3.468 -1.076 12.628 1.00 91.62 185 SER A N 1
ATOM 1470 C CA . SER A 1 185 ? 2.212 -1.190 11.880 1.00 91.62 185 SER A CA 1
ATOM 1471 C C . SER A 1 185 ? 1.469 -2.479 12.230 1.00 91.62 185 SER A C 1
ATOM 1473 O O . SER A 1 185 ? 2.030 -3.412 12.795 1.00 91.62 185 SER A O 1
ATOM 1475 N N . LEU A 1 186 ? 0.181 -2.510 11.909 1.00 93.56 186 LEU A N 1
ATOM 1476 C CA . LEU A 1 186 ? -0.646 -3.716 11.906 1.00 93.56 186 LEU A CA 1
ATOM 1477 C C . LEU A 1 186 ? -1.499 -3.726 10.644 1.00 93.56 186 LEU A C 1
ATOM 1479 O O . LEU A 1 186 ? -1.687 -2.672 10.037 1.00 93.56 186 LEU A O 1
ATOM 1483 N N . ASP A 1 187 ? -2.073 -4.872 10.307 1.00 92.81 187 ASP A N 1
ATOM 1484 C CA . ASP A 1 187 ? -3.039 -4.961 9.220 1.00 92.81 187 ASP A CA 1
ATOM 1485 C C . ASP A 1 187 ? -4.470 -5.070 9.754 1.00 92.81 187 ASP A C 1
ATOM 1487 O O . ASP A 1 187 ? -4.734 -5.531 10.868 1.00 92.81 187 ASP A O 1
ATOM 1491 N N . PHE A 1 188 ? -5.415 -4.604 8.954 1.00 93.56 188 PHE A N 1
ATOM 1492 C CA . PHE A 1 188 ? -6.838 -4.578 9.242 1.00 93.56 188 PHE A CA 1
ATOM 1493 C C . PHE A 1 188 ? -7.603 -5.184 8.069 1.00 93.56 188 PHE A C 1
ATOM 1495 O O . PHE A 1 188 ? -7.330 -4.855 6.914 1.00 93.56 188 PHE A O 1
ATOM 1502 N N . VAL A 1 189 ? -8.601 -6.018 8.369 1.00 92.69 189 VAL A N 1
ATOM 1503 C CA . VAL A 1 189 ? -9.400 -6.704 7.348 1.00 92.69 189 VAL A CA 1
ATOM 1504 C C . VAL A 1 189 ? -10.887 -6.628 7.677 1.00 92.69 189 VAL A C 1
ATOM 1506 O O . VAL A 1 189 ? -11.311 -6.816 8.823 1.00 92.69 189 VAL A O 1
ATOM 1509 N N . TRP A 1 190 ? -11.695 -6.388 6.642 1.00 93.88 190 TRP A N 1
ATOM 1510 C CA . TRP A 1 190 ? -13.143 -6.535 6.719 1.00 93.88 190 TRP A CA 1
ATOM 1511 C C . TRP A 1 190 ? -13.565 -7.976 6.436 1.00 93.88 190 TRP A C 1
ATOM 1513 O O . TRP A 1 190 ? -13.168 -8.595 5.456 1.00 93.88 190 TRP A O 1
ATOM 1523 N N . GLU A 1 191 ? -14.457 -8.506 7.263 1.00 92.12 191 GLU A N 1
ATOM 1524 C CA . GLU A 1 191 ? -14.900 -9.906 7.181 1.00 92.12 191 GLU A CA 1
ATOM 1525 C C . GLU A 1 191 ? -15.824 -10.207 5.995 1.00 92.12 191 GLU A C 1
ATOM 1527 O O . GLU A 1 191 ? -16.102 -11.368 5.699 1.00 92.12 191 GLU A O 1
ATOM 1532 N N . ASP A 1 192 ? -16.339 -9.168 5.343 1.00 90.25 192 ASP A N 1
ATOM 1533 C CA . ASP A 1 192 ? -17.114 -9.259 4.107 1.00 90.25 192 ASP A CA 1
ATOM 1534 C C . ASP A 1 192 ? -16.241 -9.132 2.843 1.00 90.25 192 ASP A C 1
ATOM 1536 O O . ASP A 1 192 ? -16.740 -9.392 1.748 1.00 90.25 192 ASP A O 1
ATOM 1540 N N . ASN A 1 193 ? -14.953 -8.786 2.984 1.00 87.12 193 ASN A N 1
ATOM 1541 C CA . ASN A 1 193 ? -13.997 -8.654 1.887 1.00 87.12 193 ASN A CA 1
ATOM 1542 C C . ASN A 1 193 ? -12.563 -8.994 2.337 1.00 87.12 193 ASN A C 1
ATOM 1544 O O . ASN A 1 193 ? -11.742 -8.112 2.573 1.00 87.12 193 ASN A O 1
ATOM 1548 N N . LEU A 1 194 ? -12.256 -10.291 2.435 1.00 82.31 194 LEU A N 1
ATOM 1549 C CA . LEU A 1 194 ? -10.957 -10.776 2.925 1.00 82.31 194 LEU A CA 1
ATOM 1550 C C . LEU A 1 194 ? -9.777 -10.487 1.980 1.00 82.31 194 LEU A C 1
ATOM 1552 O O . LEU A 1 194 ? -8.632 -10.610 2.3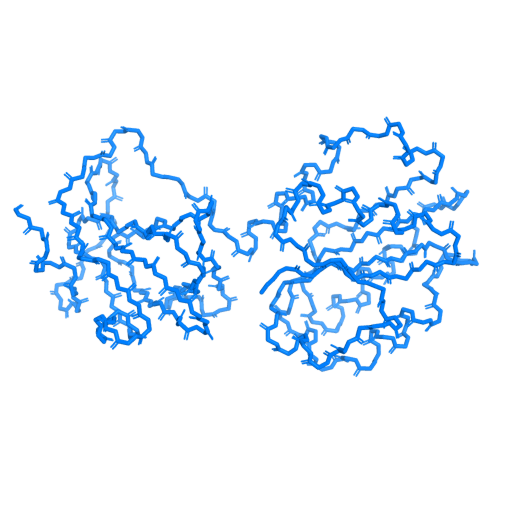96 1.00 82.31 194 LEU A O 1
ATOM 1556 N N . GLU A 1 195 ? -10.041 -10.131 0.719 1.00 76.25 195 GLU A N 1
ATOM 1557 C CA . GLU A 1 195 ? -8.995 -9.727 -0.233 1.00 76.25 195 GLU A CA 1
ATOM 1558 C C . GLU A 1 195 ? -8.518 -8.285 -0.010 1.00 76.25 195 GLU A C 1
ATOM 1560 O O . GLU A 1 195 ? -7.499 -7.882 -0.566 1.00 76.25 195 GLU A O 1
ATOM 1565 N N . GLU A 1 196 ? -9.265 -7.488 0.755 1.00 80.94 196 GLU A N 1
ATOM 1566 C CA . GLU A 1 196 ? -8.967 -6.082 1.001 1.00 80.94 196 GLU A CA 1
ATOM 1567 C C . GLU A 1 196 ? -8.333 -5.927 2.385 1.00 80.94 196 GLU A C 1
ATOM 1569 O O . GLU A 1 196 ? -9.010 -5.831 3.413 1.00 80.94 196 GLU A O 1
ATOM 1574 N N . VAL A 1 197 ? -7.002 -5.934 2.384 1.00 85.50 197 VAL A N 1
ATOM 1575 C CA . VAL A 1 197 ? -6.166 -5.795 3.576 1.00 85.50 197 VAL A CA 1
ATOM 1576 C C . VAL A 1 197 ? -5.607 -4.379 3.630 1.00 85.50 197 VAL A C 1
ATOM 1578 O O . VAL A 1 197 ? -5.013 -3.898 2.666 1.00 85.50 197 VAL A O 1
ATOM 1581 N N . PHE A 1 198 ? -5.783 -3.709 4.766 1.00 88.75 198 PHE A N 1
ATOM 1582 C CA . PHE A 1 198 ? -5.275 -2.360 4.987 1.00 88.75 198 PHE A CA 1
ATOM 1583 C C . PHE A 1 198 ? -4.176 -2.358 6.033 1.00 88.75 198 PHE A C 1
ATOM 1585 O O . PHE A 1 198 ? -4.406 -2.751 7.173 1.00 88.75 198 PHE A O 1
ATOM 1592 N N . THR A 1 199 ? -3.025 -1.798 5.690 1.00 90.25 199 THR A N 1
ATOM 1593 C CA . THR A 1 199 ? -1.990 -1.483 6.667 1.00 90.25 199 THR A CA 1
ATOM 1594 C C . THR A 1 199 ? -2.384 -0.233 7.449 1.00 90.25 199 THR A C 1
ATOM 1596 O O . THR A 1 199 ? -2.845 0.768 6.896 1.00 90.25 199 THR A O 1
ATOM 1599 N N . VAL A 1 200 ? -2.173 -0.279 8.759 1.00 91.81 200 VAL A N 1
ATOM 1600 C CA . VAL A 1 200 ? -2.418 0.812 9.696 1.00 91.81 200 VAL A CA 1
ATOM 1601 C C . VAL A 1 200 ? -1.103 1.169 10.369 1.00 91.81 200 VAL A C 1
ATOM 1603 O O . VAL A 1 200 ? -0.491 0.338 11.037 1.00 91.81 200 VAL A O 1
ATOM 1606 N N . ASP A 1 201 ? -0.673 2.418 10.209 1.00 90.94 201 ASP A N 1
ATOM 1607 C CA . ASP A 1 201 ? 0.560 2.940 10.801 1.00 90.94 201 ASP A CA 1
ATOM 1608 C C . ASP A 1 201 ? 0.337 4.324 11.434 1.00 90.94 201 ASP A C 1
ATOM 1610 O O . ASP A 1 201 ? -0.768 4.873 11.442 1.00 90.94 201 ASP A O 1
ATOM 1614 N N . LYS A 1 202 ? 1.399 4.906 11.999 1.00 90.75 202 LYS A N 1
ATOM 1615 C CA . LYS A 1 202 ? 1.349 6.207 12.686 1.00 90.75 202 LYS A CA 1
ATOM 1616 C C . LYS A 1 202 ? 0.800 7.357 11.833 1.00 90.75 202 LYS A C 1
ATOM 1618 O O . LYS A 1 202 ? 0.209 8.293 12.372 1.00 90.75 202 LYS A O 1
ATOM 1623 N N . ASN A 1 203 ? 1.049 7.335 10.528 1.00 86.56 203 ASN A N 1
ATOM 1624 C CA . ASN A 1 203 ? 0.618 8.365 9.584 1.00 86.56 203 ASN A CA 1
ATOM 1625 C C . ASN A 1 203 ? -0.703 8.002 8.893 1.00 86.56 203 ASN A C 1
ATOM 1627 O O . ASN A 1 203 ? -1.362 8.893 8.356 1.00 86.56 203 ASN A O 1
ATOM 1631 N N . HIS A 1 204 ? -1.086 6.727 8.928 1.00 89.50 204 HIS A N 1
ATOM 1632 C CA . HIS A 1 204 ? -2.258 6.178 8.255 1.00 89.50 204 HIS A CA 1
ATOM 1633 C C . HIS A 1 204 ? -3.142 5.418 9.262 1.00 89.50 204 HIS A C 1
ATOM 1635 O O . HIS A 1 204 ? -3.148 4.186 9.279 1.00 89.50 204 HIS A O 1
ATOM 1641 N N . PRO A 1 205 ? -3.858 6.137 10.146 1.00 93.00 205 PRO A N 1
ATOM 1642 C CA . PRO A 1 205 ? -4.795 5.531 11.087 1.00 93.00 205 PRO A CA 1
ATOM 1643 C C . PRO A 1 205 ? -6.024 4.976 10.359 1.00 93.00 205 PRO A C 1
ATOM 1645 O O . PRO A 1 205 ? -6.322 5.365 9.231 1.00 93.00 205 PRO A O 1
ATOM 1648 N N . PHE A 1 206 ? -6.776 4.102 11.028 1.00 94.75 206 PHE A N 1
ATOM 1649 C CA . PHE A 1 206 ? -7.914 3.417 10.413 1.00 94.75 206 PHE A CA 1
ATOM 1650 C C . PHE A 1 206 ? -9.227 3.726 11.129 1.00 94.75 206 PHE A C 1
ATOM 1652 O O . PHE A 1 206 ? -9.332 3.547 12.345 1.00 94.75 206 PHE A O 1
ATOM 1659 N N . LEU A 1 207 ? -10.242 4.163 10.376 1.00 94.88 207 LEU A N 1
ATOM 1660 C CA . LEU A 1 207 ? -11.599 4.377 10.875 1.00 94.88 207 LEU A CA 1
ATOM 1661 C C . LEU A 1 207 ? -12.446 3.115 10.682 1.00 94.88 207 LEU A C 1
ATOM 1663 O O . LEU A 1 207 ? -12.714 2.683 9.566 1.00 94.88 207 LEU A O 1
ATOM 1667 N N . ILE A 1 208 ? -12.915 2.559 11.790 1.00 94.12 208 ILE A N 1
ATOM 1668 C CA . ILE A 1 208 ? -13.756 1.370 11.832 1.00 94.12 208 ILE A CA 1
ATOM 1669 C C . ILE A 1 208 ? -15.219 1.803 11.927 1.00 94.12 208 ILE A C 1
ATOM 1671 O O . ILE A 1 208 ? -15.635 2.422 12.912 1.00 94.12 208 ILE A O 1
ATOM 1675 N N . GLU A 1 209 ? -16.014 1.447 10.922 1.00 90.88 209 GLU A N 1
ATOM 1676 C CA . GLU A 1 209 ? -17.461 1.643 10.947 1.00 90.88 209 GLU A CA 1
ATOM 1677 C C . GLU A 1 209 ? -18.161 0.715 11.967 1.00 90.88 209 GLU A C 1
ATOM 1679 O O . GLU A 1 209 ? -17.767 -0.444 12.138 1.00 90.88 209 GLU A O 1
ATOM 1684 N N . PRO A 1 210 ? -19.212 1.201 12.657 1.00 88.88 210 PRO A N 1
ATOM 1685 C CA . PRO A 1 210 ? -20.033 0.364 13.522 1.00 88.88 210 PRO A CA 1
ATOM 1686 C C . PRO A 1 210 ? -20.787 -0.687 12.704 1.00 88.88 210 PRO A C 1
ATOM 1688 O O . PRO A 1 210 ? -21.020 -0.519 11.511 1.00 88.88 210 PRO A O 1
ATOM 1691 N N . GLU A 1 211 ? -21.240 -1.747 13.376 1.00 89.31 211 GLU A N 1
ATOM 1692 C CA . GLU A 1 211 ? -22.109 -2.782 12.786 1.00 89.31 211 GLU A CA 1
ATOM 1693 C C . GLU A 1 211 ? -21.499 -3.557 11.602 1.00 89.31 211 GLU A C 1
ATOM 1695 O O . GLU A 1 211 ? -22.211 -4.261 10.889 1.00 89.31 211 GLU A O 1
ATOM 1700 N N . ARG A 1 212 ? -20.175 -3.487 11.418 1.00 91.75 212 ARG A N 1
ATOM 1701 C CA . ARG A 1 212 ? -19.445 -4.241 10.394 1.00 91.75 212 ARG A CA 1
ATOM 1702 C C . ARG A 1 212 ? -18.377 -5.119 11.034 1.00 91.75 212 ARG A C 1
ATOM 1704 O O . ARG A 1 212 ? -17.612 -4.665 11.888 1.00 91.75 212 ARG A O 1
ATOM 1711 N N . TYR A 1 213 ? -18.357 -6.391 10.647 1.00 93.81 213 TYR A N 1
ATOM 1712 C CA . TYR A 1 213 ? -17.414 -7.368 11.181 1.00 93.81 213 TYR A CA 1
ATOM 1713 C C . TYR A 1 213 ? -16.002 -7.143 10.632 1.00 93.81 213 TYR A C 1
ATOM 1715 O O . TYR A 1 213 ? -15.832 -6.939 9.432 1.00 93.81 213 TYR A O 1
ATOM 1723 N N . HIS A 1 214 ? -15.006 -7.216 11.507 1.00 96.12 214 HIS A N 1
ATOM 1724 C CA . HIS A 1 214 ? -13.596 -7.024 11.176 1.00 96.12 214 HIS A CA 1
ATOM 1725 C C . HIS A 1 214 ? -12.689 -7.738 12.179 1.00 96.12 214 HIS A C 1
ATOM 1727 O O . HIS A 1 214 ? -13.155 -8.223 13.216 1.00 96.12 214 HIS A O 1
ATOM 1733 N N . HIS A 1 215 ? -11.395 -7.752 11.876 1.00 96.12 215 HIS A N 1
ATOM 1734 C CA . HIS A 1 215 ? -10.331 -8.125 12.799 1.00 96.12 215 HIS A CA 1
ATOM 1735 C C . HIS A 1 215 ? -9.031 -7.383 12.448 1.00 96.12 215 HIS A C 1
ATOM 1737 O O . HIS A 1 215 ? -8.904 -6.803 11.365 1.00 96.12 215 HIS A O 1
ATOM 1743 N N . VAL A 1 216 ? -8.079 -7.378 13.383 1.00 95.50 216 VAL A N 1
ATOM 1744 C CA . VAL A 1 216 ? -6.708 -6.904 13.137 1.00 95.50 216 VAL A CA 1
ATOM 1745 C C . VAL A 1 216 ? -5.742 -8.080 13.071 1.00 95.50 216 VAL A C 1
ATOM 1747 O O . VAL A 1 216 ? -5.917 -9.075 13.773 1.00 95.50 216 VAL A O 1
ATOM 1750 N N . ILE A 1 217 ? -4.700 -7.944 12.263 1.00 93.75 217 ILE A N 1
ATOM 1751 C CA . ILE A 1 217 ? -3.626 -8.918 12.098 1.00 93.75 217 ILE A CA 1
ATOM 1752 C C . ILE A 1 217 ? -2.327 -8.249 12.553 1.00 93.75 217 ILE A C 1
ATOM 1754 O O . ILE A 1 217 ? -1.998 -7.143 12.130 1.00 93.75 217 ILE A O 1
ATOM 1758 N N . ILE A 1 218 ? -1.590 -8.915 13.440 1.00 90.75 218 ILE A N 1
ATOM 1759 C CA . ILE A 1 218 ? -0.293 -8.439 13.929 1.00 90.75 218 ILE A CA 1
ATOM 1760 C C . ILE A 1 218 ? 0.788 -9.329 13.325 1.00 90.75 218 ILE A C 1
ATOM 1762 O O . ILE A 1 218 ? 0.957 -10.474 13.744 1.00 90.75 218 ILE A O 1
ATOM 1766 N N . THR A 1 219 ? 1.491 -8.801 12.327 1.00 78.50 219 THR A N 1
ATOM 1767 C CA . THR A 1 219 ? 2.583 -9.480 11.609 1.00 78.50 219 THR A CA 1
ATOM 1768 C C . THR A 1 219 ? 3.964 -9.012 12.067 1.00 78.50 219 THR A C 1
ATOM 1770 O O . THR A 1 219 ? 4.936 -9.754 11.949 1.00 78.50 219 THR A O 1
ATOM 1773 N N . GLU A 1 220 ? 4.053 -7.818 12.653 1.00 83.25 220 GLU A N 1
ATOM 1774 C CA . GLU A 1 220 ? 5.303 -7.197 13.087 1.00 83.25 220 GLU A CA 1
ATOM 1775 C C . GLU A 1 220 ? 5.183 -6.533 14.472 1.00 83.25 220 GLU A C 1
ATOM 1777 O O . GLU A 1 220 ? 4.132 -6.551 15.120 1.00 83.25 220 GLU A O 1
ATOM 1782 N N . GLU A 1 221 ? 6.294 -5.978 14.966 1.00 90.88 221 GLU A N 1
ATOM 1783 C CA . GLU A 1 221 ? 6.311 -5.239 16.229 1.00 90.88 221 GLU A CA 1
ATOM 1784 C C . GLU A 1 221 ? 5.460 -3.971 16.106 1.00 90.88 221 GLU A C 1
ATOM 1786 O O . GLU A 1 221 ? 5.714 -3.112 15.264 1.00 90.88 221 GLU A O 1
ATOM 1791 N N . VAL A 1 222 ? 4.449 -3.847 16.967 1.00 95.56 222 VAL A N 1
ATOM 1792 C CA . VAL A 1 222 ? 3.488 -2.744 16.931 1.00 95.56 222 VAL A CA 1
ATOM 1793 C C . VAL A 1 222 ? 3.128 -2.277 18.330 1.00 95.56 222 VAL A C 1
ATOM 1795 O O . VAL A 1 222 ? 3.021 -3.074 19.266 1.00 95.56 222 VAL A O 1
ATOM 1798 N N . LYS A 1 223 ? 2.880 -0.974 18.458 1.00 97.38 223 LYS A N 1
ATOM 1799 C CA . LYS A 1 223 ? 2.298 -0.349 19.641 1.00 97.38 223 LYS A CA 1
ATOM 1800 C C . LYS A 1 223 ? 1.144 0.553 19.231 1.00 97.38 223 LYS A C 1
ATOM 1802 O O . LYS A 1 223 ? 1.351 1.592 18.606 1.00 97.38 223 LYS A O 1
ATOM 1807 N N . PHE A 1 224 ? -0.077 0.177 19.592 1.00 97.88 224 PHE A N 1
ATOM 1808 C CA . PHE A 1 224 ? -1.292 0.842 19.118 1.00 97.88 224 PHE A CA 1
ATOM 1809 C C . PHE A 1 224 ? -2.386 0.885 20.182 1.00 97.88 224 PHE A C 1
ATOM 1811 O O . PHE A 1 224 ? -2.304 0.221 21.209 1.00 97.88 224 PHE A O 1
ATOM 1818 N N . LYS A 1 225 ? -3.431 1.671 19.947 1.00 97.62 225 LYS A N 1
ATOM 1819 C CA . LYS A 1 225 ? -4.664 1.664 20.741 1.00 97.62 225 LYS A CA 1
ATOM 1820 C C . LYS A 1 225 ? -5.867 1.899 19.836 1.00 97.62 225 LYS A C 1
ATOM 1822 O O . LYS A 1 225 ? -5.717 2.391 18.718 1.00 97.62 225 LYS A O 1
ATOM 1827 N N . VAL A 1 226 ? -7.057 1.592 20.340 1.00 97.12 226 VAL A N 1
ATOM 1828 C CA . VAL A 1 226 ? -8.318 1.894 19.657 1.00 97.12 226 VAL A CA 1
ATOM 1829 C C . VAL A 1 226 ? -9.055 2.969 20.439 1.00 97.12 226 VAL A C 1
ATOM 1831 O O . VAL A 1 226 ? -9.375 2.801 21.616 1.00 97.12 226 VAL A O 1
ATOM 1834 N N . GLU A 1 227 ? -9.312 4.094 19.786 1.00 97.25 227 GLU A N 1
ATOM 1835 C CA . GLU A 1 227 ? -10.152 5.167 20.304 1.00 97.25 227 GLU A CA 1
ATOM 1836 C C . GLU A 1 227 ? -11.591 4.979 19.810 1.00 97.25 227 GLU A C 1
ATOM 1838 O O . GLU A 1 227 ? -11.815 4.506 18.699 1.00 97.25 227 GLU A O 1
ATOM 1843 N N . PHE A 1 228 ? -12.581 5.341 20.624 1.00 96.56 228 PHE A N 1
ATOM 1844 C CA . PHE A 1 228 ? -13.994 5.188 20.280 1.00 96.56 228 PHE A CA 1
ATOM 1845 C C . PHE A 1 228 ? -14.665 6.546 20.133 1.00 96.56 228 PHE A C 1
ATOM 1847 O O . PHE A 1 228 ? -14.550 7.400 21.018 1.00 96.56 228 PHE A O 1
ATOM 1854 N N . TYR A 1 229 ? -15.418 6.725 19.051 1.00 95.12 229 TYR A N 1
ATOM 1855 C CA . TYR A 1 229 ? -16.056 7.989 18.693 1.00 95.12 229 TYR A CA 1
ATOM 1856 C C . TYR A 1 229 ? -17.547 7.841 18.390 1.00 95.12 229 TYR A C 1
ATOM 1858 O O . TYR A 1 229 ? -18.036 6.769 18.033 1.00 95.12 229 TYR A O 1
ATOM 1866 N N . LYS A 1 230 ? -18.278 8.953 18.508 1.00 92.38 230 LYS A N 1
ATOM 1867 C CA . LYS A 1 230 ? -19.661 9.102 18.044 1.00 92.38 230 LYS A CA 1
ATOM 1868 C C . LYS A 1 230 ? -19.792 10.358 17.180 1.00 92.38 230 LYS A C 1
ATOM 1870 O O . LYS A 1 230 ? -19.299 11.415 17.567 1.00 92.38 230 LYS A O 1
ATOM 1875 N N . PHE A 1 231 ? -20.486 10.239 16.053 1.00 86.31 231 PHE A N 1
ATOM 1876 C CA . PHE A 1 231 ? -20.943 11.343 15.203 1.00 86.31 231 PHE A CA 1
ATOM 1877 C C . PHE A 1 231 ? -22.211 10.917 14.449 1.00 86.31 231 PHE A C 1
ATOM 1879 O O . PHE A 1 231 ? -22.550 9.733 14.425 1.00 86.31 231 PHE A O 1
ATOM 1886 N N . GLU A 1 232 ? -22.950 11.879 13.895 1.00 73.38 232 GLU A N 1
ATOM 1887 C CA . GLU A 1 232 ? -24.213 11.614 13.199 1.00 73.38 232 GLU A CA 1
ATOM 1888 C C . GLU A 1 232 ? -23.960 11.073 11.782 1.00 73.38 232 GLU A C 1
ATOM 1890 O O . GLU A 1 232 ? -23.496 11.788 10.898 1.00 73.38 232 GLU A O 1
ATOM 1895 N N . LYS A 1 233 ? -24.283 9.794 11.565 1.00 70.31 233 LYS A N 1
ATOM 1896 C CA . LYS A 1 233 ? -24.384 9.135 10.253 1.00 70.31 233 LYS A CA 1
ATOM 1897 C C . LYS A 1 233 ? -25.504 8.092 10.353 1.00 70.31 233 LYS A C 1
ATOM 1899 O O . LYS A 1 233 ? -25.684 7.494 11.413 1.00 70.31 233 LYS A O 1
ATOM 1904 N N . GLU A 1 234 ? -26.278 7.885 9.287 1.00 59.00 234 GLU A N 1
ATOM 1905 C CA . GLU A 1 234 ? -27.293 6.819 9.263 1.00 59.00 234 GLU A CA 1
ATOM 1906 C C . GLU A 1 234 ? -26.619 5.444 9.370 1.00 59.00 234 GLU A C 1
ATOM 1908 O O . GLU A 1 234 ? -25.820 5.065 8.511 1.00 59.00 234 GLU A O 1
ATOM 1913 N N . ILE A 1 235 ? -26.961 4.690 10.416 1.00 63.12 235 ILE A N 1
ATOM 1914 C CA . ILE A 1 235 ? -26.530 3.302 10.608 1.00 63.12 235 ILE A CA 1
ATOM 1915 C C . ILE A 1 235 ? -27.651 2.408 10.081 1.00 63.12 235 ILE A C 1
ATOM 1917 O O . ILE A 1 235 ? -28.778 2.470 10.570 1.00 63.12 235 ILE A O 1
ATOM 1921 N N . LYS A 1 236 ? -27.357 1.619 9.042 1.00 55.19 236 LYS A N 1
ATOM 1922 C CA . LYS A 1 236 ? -28.385 0.929 8.245 1.00 55.19 236 LYS A CA 1
ATOM 1923 C C . LYS A 1 236 ? -29.003 -0.294 8.928 1.00 55.19 236 LYS A C 1
ATOM 1925 O O . LYS A 1 236 ? -30.142 -0.619 8.620 1.00 55.19 236 LYS A O 1
ATOM 1930 N N . GLU A 1 237 ? -28.300 -0.946 9.851 1.00 60.91 237 GLU A N 1
ATOM 1931 C CA . GLU A 1 237 ? -28.799 -2.131 10.559 1.00 60.91 237 GLU A CA 1
ATOM 1932 C C . GLU A 1 237 ? -27.917 -2.427 11.774 1.00 60.91 237 GLU A C 1
ATOM 1934 O O . GLU A 1 237 ? -26.715 -2.195 11.705 1.00 60.91 237 GLU A O 1
ATOM 1939 N N . SER A 1 238 ? -28.490 -2.919 12.882 1.00 58.38 238 SER A N 1
ATOM 1940 C CA . SER A 1 238 ? -27.718 -3.241 14.092 1.00 58.38 238 SER A CA 1
ATOM 1941 C C . SER A 1 238 ? -27.850 -4.706 14.499 1.00 58.38 238 SER A C 1
ATOM 1943 O O . SER A 1 238 ? -28.972 -5.175 14.710 1.00 58.38 238 SER A O 1
ATOM 1945 N N . CYS A 1 239 ? -26.728 -5.402 14.691 1.00 67.62 239 CYS A N 1
ATOM 1946 C CA . CYS A 1 239 ? -26.706 -6.791 15.157 1.00 67.62 239 CYS A CA 1
ATOM 1947 C C . CYS A 1 239 ? -26.648 -6.856 16.694 1.00 67.62 239 CYS A C 1
ATOM 1949 O O . CYS A 1 239 ? -25.792 -6.229 17.323 1.00 67.62 239 CYS A O 1
ATOM 1951 N N . VAL A 1 240 ? -27.557 -7.615 17.316 1.00 66.44 240 VAL A N 1
ATOM 1952 C CA . VAL A 1 240 ? -27.692 -7.674 18.787 1.00 66.44 240 VAL A CA 1
ATOM 1953 C C . VAL A 1 240 ? -26.708 -8.656 19.435 1.00 66.44 240 VAL A C 1
ATOM 1955 O O . VAL A 1 240 ? -26.251 -8.398 20.542 1.00 66.44 240 VAL A O 1
ATOM 1958 N N . GLU A 1 241 ? -26.356 -9.751 18.760 1.00 77.75 241 GLU A N 1
ATOM 1959 C CA . GLU A 1 241 ? -25.583 -10.867 19.343 1.00 77.75 241 GLU A CA 1
ATOM 1960 C C . GLU A 1 241 ? -24.073 -10.821 19.028 1.00 77.75 241 GLU A C 1
ATOM 1962 O O . GLU A 1 241 ? -23.335 -11.744 19.366 1.00 77.75 241 GLU A O 1
ATOM 1967 N N . ALA A 1 242 ? -23.589 -9.766 18.366 1.00 80.06 242 ALA A N 1
ATOM 1968 C CA . ALA A 1 242 ? -22.186 -9.665 17.964 1.00 80.06 242 ALA A CA 1
ATOM 1969 C C . ALA A 1 242 ? -21.237 -9.4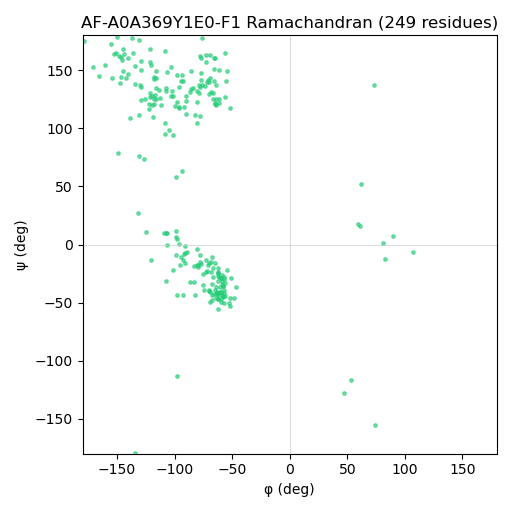35 19.157 1.00 80.06 242 ALA A C 1
ATOM 1971 O O . ALA A 1 242 ? -21.532 -8.648 20.057 1.00 80.06 242 ALA A O 1
ATOM 1972 N N . LEU A 1 243 ? -20.055 -10.066 19.121 1.00 85.00 243 LEU A N 1
ATOM 1973 C CA . LEU A 1 243 ? -18.972 -9.802 20.071 1.00 85.00 243 LEU A CA 1
ATOM 1974 C C . LEU A 1 243 ? -18.439 -8.375 19.872 1.00 85.00 243 LEU A C 1
ATOM 1976 O O . LEU A 1 243 ? -18.025 -8.018 18.767 1.00 85.00 243 LEU A O 1
ATOM 1980 N N . ARG A 1 244 ? -18.424 -7.573 20.944 1.00 89.25 244 ARG A N 1
ATOM 1981 C CA . ARG A 1 244 ? -17.974 -6.169 20.928 1.00 89.25 244 ARG A CA 1
ATOM 1982 C C . ARG A 1 244 ? -16.976 -5.889 22.053 1.00 89.25 244 ARG A C 1
ATOM 1984 O O . ARG A 1 244 ? -17.334 -5.263 23.051 1.00 89.25 244 ARG A O 1
ATOM 1991 N N . PRO A 1 245 ? -15.710 -6.323 21.918 1.00 86.81 245 PRO A N 1
ATOM 1992 C CA . PRO A 1 245 ? -14.704 -6.180 22.973 1.00 86.81 245 PRO A CA 1
ATOM 1993 C C . PRO A 1 245 ? -14.497 -4.724 23.419 1.00 86.81 245 PRO A C 1
ATOM 1995 O O . PRO A 1 245 ? -14.159 -4.468 24.569 1.00 86.81 245 PRO A O 1
ATOM 1998 N N . GLY A 1 246 ? -14.743 -3.758 22.527 1.00 81.31 246 GLY A N 1
ATOM 1999 C CA . GLY A 1 246 ? -14.618 -2.333 22.821 1.00 81.31 246 GLY A CA 1
ATOM 2000 C C . GLY A 1 246 ? -15.633 -1.779 23.837 1.00 81.31 246 GLY A C 1
ATOM 2001 O O . GLY A 1 246 ? -15.391 -0.716 24.407 1.00 81.31 246 GLY A O 1
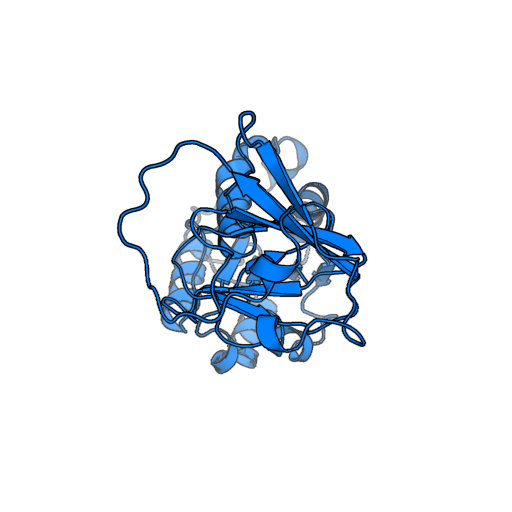ATOM 2002 N N . GLU A 1 247 ? -16.767 -2.455 24.079 1.00 87.88 247 GLU A N 1
ATOM 2003 C CA . GLU A 1 247 ? -17.840 -1.921 24.939 1.00 87.88 247 GLU A CA 1
ATOM 2004 C C . GLU A 1 247 ? -17.390 -1.708 26.386 1.00 87.88 247 GLU A C 1
ATOM 2006 O O . GLU A 1 247 ? -17.821 -0.751 27.024 1.00 87.88 247 GLU A O 1
ATOM 2011 N N . SER A 1 248 ? -16.456 -2.522 26.887 1.00 89.56 248 SER A N 1
ATOM 2012 C CA . SER A 1 248 ? -15.922 -2.382 28.247 1.00 89.56 248 SER A CA 1
ATOM 2013 C C . SER A 1 248 ? -15.083 -1.118 28.470 1.00 89.56 248 SER A C 1
ATOM 2015 O O . SER A 1 248 ? -14.729 -0.820 29.610 1.00 89.56 248 SER A O 1
ATOM 2017 N N . PHE A 1 249 ? -14.734 -0.388 27.406 1.00 88.06 249 PHE A N 1
ATOM 2018 C CA . PHE A 1 249 ? -13.860 0.791 27.454 1.00 88.06 249 PHE A CA 1
ATOM 2019 C C . PHE A 1 249 ? -14.604 2.118 27.265 1.00 88.06 249 PHE A C 1
ATOM 2021 O O . PHE A 1 249 ? -13.983 3.185 27.280 1.00 88.06 249 PHE A O 1
ATOM 2028 N N . ILE A 1 250 ? -15.923 2.072 27.079 1.00 84.69 250 ILE A N 1
ATOM 2029 C CA . ILE A 1 250 ? -16.761 3.262 26.928 1.00 84.69 250 ILE A CA 1
ATOM 2030 C C . ILE A 1 250 ? -17.371 3.611 28.288 1.00 84.69 250 ILE A C 1
ATOM 2032 O O . ILE A 1 250 ? -17.821 2.729 29.018 1.00 84.69 250 ILE A O 1
ATOM 2036 N N . LYS A 1 251 ? -17.347 4.903 28.631 1.00 69.06 251 LYS A N 1
ATOM 2037 C CA . LYS A 1 251 ? -17.947 5.448 29.858 1.00 69.06 251 LYS A CA 1
ATOM 2038 C C . LYS A 1 251 ? -19.370 5.938 29.632 1.00 69.06 251 LYS A C 1
ATOM 2040 O O . LYS A 1 251 ? -19.641 6.471 28.532 1.00 69.06 251 LYS A O 1
#

Mean predicted aligned error: 7.63 Å

Sequence (251 aa):
MLYILYYTETGNTERVALKLKERLKTAVVANINDFDSDILKEEDTLILGCAAYGDEELSAEMEIFVDKINYEWNGKTLGLFGSYGSGDGTWMDRWVKKMDDIGAKVVDNGLRIQRDSIEGRSYDEYAGFFKEVMEMKYSKDSLPKEAVKVGETPFMTGENVFPGILEKHMAPKEKYGYIVVEEGSLDFVWEDNLEEVFTVDKNHPFLIEPERYHHVIITEEVKFKVEFYKFEKEIKESCVEALRPGESFIK

Nearest PDB structures (foldseek):
  6nul-assembly1_A  TM=8.759E-01  e=6.986E-11  Clostridium beijerinckii
  8v2y-assembly1_A  TM=8.362E-01  e=1.911E-07  Rhodopseudomonas palustris
  1fue-assembly1_A  TM=8.003E-01  e=2.778E-07  Helicobacter pylori
  2w5u-assembly2_B  TM=7.126E-01  e=1.161E-07  Helicobacter pylori
  2bmv-assembly1_A  TM=7.504E-01  e=1.239E-06  Helicobacter pylori

Radius of gyration: 20.89 Å; Cα contacts (8 Å, |Δi|>4): 509; chains: 1; bounding box: 50×37×60 Å

Solvent-accessible surface area (backbone atoms only — not comparable to full-atom values): 13964 Å² total; per-residue (Å²): 125,42,42,39,36,29,46,66,90,85,49,62,29,50,53,50,51,54,55,52,30,72,74,43,71,80,41,48,76,44,46,58,91,83,50,72,70,78,62,52,80,81,41,59,48,41,27,46,30,42,34,58,33,95,90,49,31,70,45,69,67,57,51,51,54,54,61,75,43,49,84,67,34,50,76,20,35,33,39,42,34,27,28,34,76,91,72,90,58,61,25,44,54,54,48,51,50,54,42,44,78,45,40,24,45,63,41,88,72,45,49,79,39,50,57,93,44,63,87,79,58,64,70,75,80,45,44,65,61,53,47,48,56,42,56,66,38,27,62,84,55,71,84,60,91,76,49,40,77,53,34,48,55,70,81,28,32,86,87,66,50,66,70,64,48,60,36,84,22,30,39,26,87,84,20,31,34,32,41,46,31,78,41,55,42,35,36,39,36,38,72,91,41,80,87,52,55,28,48,32,24,62,90,39,39,40,66,39,60,42,68,43,51,26,32,42,45,78,87,54,74,31,34,30,30,43,37,29,29,40,66,97,70,94,77,92,64,82,74,88,85,65,55,36,77,54,50,83,41,52,118

pLDDT: mean 89.11, std 7.98, range [55.19, 98.0]

Secondary structure (DSSP, 8-state):
--EEEE--SSSHHHHHHHH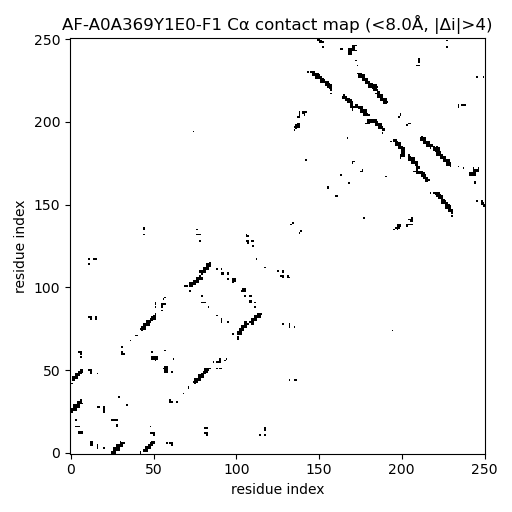HHHHSTTPEEEEGGG--GGGGGG-SEEEEE---BTTTB--HHHHHHHHHTTTT-TT-EEEEEEEESSS-SHHHHHHHHHHHHTT-EE-TT-EEEEGGGTTT--GGGGHHHHHHHHHHHS------TTPEEEEEPPPEETTT--HHHHSSB-PSTT-EEEEEEEEEEEEEEETTEEEEEEEEESSS-EEEPTT--EEEE--S-EEEEEEEEE---------SS---GGGGGB-

Foldseek 3Di:
DEEAEEADDPCLQVLVSVVVCVVVVPYDYDYLVPDDCVVCLPAQEYEYEAAQDDPLAGDPSVVVSCVVCLQSQALHEYAAEYEYEPDDNVNQQVVQVVSVVSHHHYQDSHHYHYSVCSVVDDPVVCVRSVVRSCVQAFPPDDDDPQKDWFFKDPKDKPVRDDVVQQDKFFAPAQKKKKKAWPDDWKWKDFPVCRSRIYIDHNVGIDIGDGQTIIHIGDPDTTIIMIIIIHDDDDDPDHDDPTHHPNPVGGD